Protein AF-A0A0A1I5H3-F1 (afdb_monomer)

Secondary structure (DSSP, 8-state):
----HHHHHHHHHHHHHHHHHHHHHHHHHHHHHHHHHHHTSPPTTHHHHHHHHHHHHHHGGG-GGGGGTTS---HHHHHHHHHHHHHTHHHHHHHHHHHHHHHTTS-----HHHHHHHHHHHHHHHHHHHHHHHHSHHHHHHHTTSHHHHHHHIIIIIHHHHHHHHHHHHHHHHHHHS-PPPHHHHHHHHHHHHHHHHHHHSGGGG-

Sequence (207 aa):
GGGDPILFQHLFWFFGHPEVYILILPAFGIISHVIAEYSKKPVFGYLGMVYAMISIGVLGFIVWAHHMYTVGLDVDTRAYFTAATMVIAVPTGIKIFSWLATMWGGTLKFETPLLFALGFLILFTIGGVTGVALSNSGINSALHDTYYVVGHFHYVLSMGVVFGIFAGFYFWFGKISGLQYPEVLGHIHFWVFFIGVNLTFFPMHFL

Organism: NCBI:txid1740115

Radius of gyration: 18.67 Å; Cα contacts (8 Å, |Δi|>4): 244; chains: 1; bounding box: 50×32×64 Å

InterPro domains:
  IPR000883 Cytochrome c oxidase subunit I [PF00115] (3-207)
  IPR000883 Cytochrome c oxidase subunit I [PR01165] (11-32)
  IPR000883 Cytochrome c oxidase subunit I [PR01165] (57-72)
  IPR000883 Cytochrome c oxidase subunit I [PR01165] (81-102)
  IPR000883 Cytochrome c oxidase subunit I [PR01165] (116-134)
  IPR000883 Cytochrome c oxidase subunit I [PR01165] (144-163)
  IPR000883 Cytochrome c oxidase subunit I [PR01165] (194-207)
  IPR000883 Cytochrome c oxidase subunit I [PTHR10422] (1-207)
  IPR023615 Cytochrome c oxidase, subunit I, copper-binding site [PS00077] (13-67)
  IPR023616 Cytochrome c oxidase-like, subunit I domain [PS50855] (1-207)
  IPR036927 Cytochrome c oxidase-like, subunit I superfamily [G3DSA:1.20.210.10] (1-207)
  IPR036927 Cytochrome c oxidase-like, subunit I superfamily [SSF81442] (1-207)

Solvent-accessible surface area (backbone atoms only — not comparable to full-atom values): 10666 Å² total; per-residue (Å²): 137,89,78,58,73,63,58,53,51,51,59,49,27,55,49,49,42,37,48,58,47,66,57,40,53,60,23,54,53,40,40,51,51,44,48,20,65,36,8,74,32,71,61,41,56,56,68,60,46,52,50,22,52,52,49,47,61,59,52,29,69,68,29,30,62,61,83,42,62,82,78,71,66,55,71,65,60,43,51,49,30,20,54,51,41,48,54,51,51,52,40,52,46,52,41,55,52,26,52,52,55,22,44,56,95,36,65,75,52,90,45,52,28,43,49,28,41,51,51,25,56,54,41,28,48,57,14,45,56,49,43,54,53,51,33,34,50,75,57,24,69,77,38,64,98,37,40,42,52,53,23,24,44,43,27,33,55,55,43,24,29,50,27,22,49,50,18,42,43,64,63,40,42,40,76,75,70,73,50,81,78,63,65,71,58,43,46,50,50,49,53,55,47,57,51,50,50,47,72,61,40,56,58,26,65,79,100

Mean predicted aligned error: 2.66 Å

Foldseek 3Di:
DPDDVVVVLCVVLLVVLLVLLVLQLVLLVLLQVLLLVQQVFHQAPVVLLVVLSVCLNVLSNVQSCLLVLPVDDDPVVLVRNLVSQLVNVVSVVSSLVSSVVSNVPGNGDPFLLVLLSVLLSVLQVVLSVLSNQSSRSVSVVVCRPALSVVLSCCSRRVSNSVSSVRSNCQVCVCVVPVDHDDRVVSVVVSVVVSVVSCVPRVCSNVD

pLDDT: mean 97.59, std 1.87, range [84.94, 98.88]

Structure (mmCIF, N/CA/C/O backbone):
data_AF-A0A0A1I5H3-F1
#
_entry.id   AF-A0A0A1I5H3-F1
#
loop_
_atom_site.group_PDB
_atom_site.id
_atom_site.type_symbol
_atom_site.label_atom_id
_atom_site.label_alt_id
_atom_site.label_comp_id
_atom_site.label_asym_id
_atom_site.label_entity_id
_atom_site.label_seq_id
_atom_site.pdbx_PDB_ins_code
_atom_site.Cartn_x
_atom_site.Cartn_y
_atom_site.Cartn_z
_atom_site.occupancy
_atom_site.B_iso_or_equiv
_atom_site.auth_seq_id
_atom_site.auth_comp_id
_atom_site.auth_asym_id
_atom_site.auth_atom_id
_atom_site.pdbx_PDB_model_num
ATOM 1 N N . GLY A 1 1 ? 6.036 8.118 -40.324 1.00 84.94 1 GLY A N 1
ATOM 2 C CA . GLY A 1 1 ? 5.662 8.990 -39.195 1.00 84.94 1 GLY A CA 1
ATOM 3 C C . GLY A 1 1 ? 6.817 9.275 -38.248 1.00 84.94 1 GLY A C 1
ATOM 4 O O . GLY A 1 1 ? 6.893 10.399 -37.789 1.00 84.94 1 GLY A O 1
ATOM 5 N N . GLY A 1 2 ? 7.703 8.308 -37.954 1.00 94.50 2 GLY A N 1
ATOM 6 C CA . GLY A 1 2 ? 8.888 8.537 -37.105 1.00 94.50 2 GLY A CA 1
ATOM 7 C C . GLY A 1 2 ? 8.619 8.618 -35.594 1.00 94.50 2 GLY A C 1
ATOM 8 O O . GLY A 1 2 ? 9.515 8.994 -34.854 1.00 94.50 2 GLY A O 1
ATOM 9 N N . GLY A 1 3 ? 7.401 8.300 -35.140 1.00 94.81 3 GLY A N 1
ATOM 10 C CA . GLY A 1 3 ? 7.061 8.285 -33.71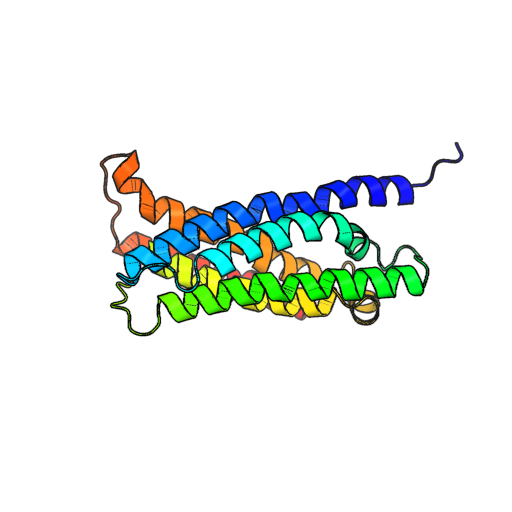5 1.00 94.81 3 GLY A CA 1
ATOM 11 C C . GLY A 1 3 ? 7.661 7.090 -32.974 1.00 94.81 3 GLY A C 1
ATOM 12 O O . GLY A 1 3 ? 7.919 6.051 -33.581 1.00 94.81 3 GLY A O 1
ATOM 13 N N . ASP A 1 4 ? 7.829 7.247 -31.662 1.00 96.19 4 ASP A N 1
ATOM 14 C CA . ASP A 1 4 ? 8.363 6.222 -30.767 1.00 96.19 4 ASP A CA 1
ATOM 15 C C . ASP A 1 4 ? 7.280 5.760 -29.770 1.00 96.19 4 ASP A C 1
ATOM 17 O O . ASP A 1 4 ? 6.833 6.559 -28.941 1.00 96.19 4 ASP A O 1
ATOM 21 N N . PRO A 1 5 ? 6.827 4.494 -29.815 1.00 95.62 5 PRO A N 1
ATOM 22 C CA . PRO A 1 5 ? 5.868 3.975 -28.842 1.00 95.62 5 PRO A CA 1
ATOM 23 C C . PRO A 1 5 ? 6.429 3.910 -27.409 1.00 95.62 5 PRO A C 1
ATOM 25 O O . PRO A 1 5 ? 5.649 3.925 -26.456 1.00 95.62 5 PRO A O 1
ATOM 28 N N . ILE A 1 6 ? 7.753 3.879 -27.222 1.00 97.50 6 ILE A N 1
ATOM 29 C CA . ILE A 1 6 ? 8.394 3.884 -25.896 1.00 97.50 6 ILE A CA 1
ATOM 30 C C . ILE A 1 6 ? 8.245 5.258 -25.229 1.00 97.50 6 I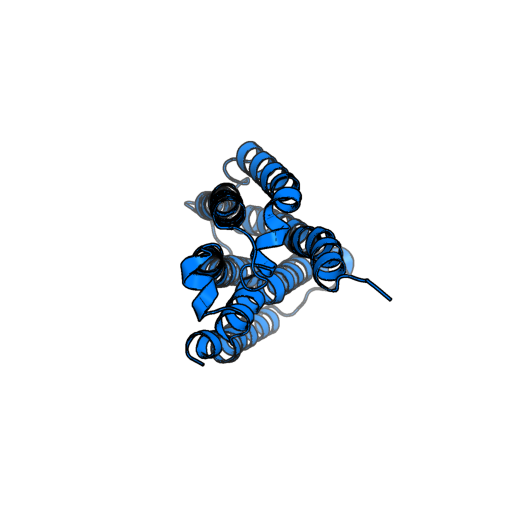LE A C 1
ATOM 32 O O . ILE A 1 6 ? 8.077 5.332 -24.010 1.00 97.50 6 ILE A O 1
ATOM 36 N N . LEU A 1 7 ? 8.180 6.345 -26.009 1.00 97.81 7 LEU A N 1
ATOM 37 C CA . LEU A 1 7 ? 7.870 7.674 -25.477 1.00 97.81 7 LEU A CA 1
ATOM 38 C C . LEU A 1 7 ? 6.509 7.688 -24.769 1.00 97.81 7 LEU A C 1
ATOM 40 O O . LEU A 1 7 ? 6.394 8.236 -23.672 1.00 97.81 7 LEU A O 1
ATOM 44 N N . PHE A 1 8 ? 5.488 7.054 -25.357 1.00 97.88 8 PHE A N 1
ATOM 45 C CA . PHE A 1 8 ? 4.184 6.934 -24.704 1.00 97.88 8 PHE A CA 1
ATOM 46 C C . PHE A 1 8 ? 4.289 6.156 -23.391 1.00 97.88 8 PHE A C 1
ATOM 48 O O . PHE A 1 8 ? 3.727 6.594 -22.393 1.00 97.88 8 PHE A O 1
ATOM 55 N N . GLN A 1 9 ? 5.040 5.051 -23.363 1.00 98.12 9 GLN A N 1
ATOM 56 C CA . GLN A 1 9 ? 5.228 4.279 -22.134 1.00 98.12 9 GLN A CA 1
ATOM 57 C C . GLN A 1 9 ? 5.886 5.106 -21.027 1.00 98.12 9 GLN A C 1
ATOM 59 O O . GLN A 1 9 ? 5.422 5.065 -19.891 1.00 98.12 9 GLN A O 1
ATOM 64 N N . HIS A 1 10 ? 6.910 5.904 -21.341 1.00 98.38 10 HIS A N 1
ATOM 65 C CA . HIS A 1 10 ? 7.509 6.798 -20.351 1.00 98.38 10 HIS A CA 1
ATOM 66 C C . HIS A 1 10 ? 6.500 7.812 -19.811 1.00 98.38 10 HIS A C 1
ATOM 68 O O . HIS A 1 10 ? 6.405 7.966 -18.598 1.00 98.38 10 HIS A O 1
ATOM 74 N N . LEU A 1 11 ? 5.735 8.477 -20.682 1.00 98.19 11 LEU A N 1
ATOM 75 C CA . LEU A 1 11 ? 4.730 9.460 -20.265 1.00 98.19 11 LEU A CA 1
ATOM 76 C C . LEU A 1 11 ? 3.620 8.820 -19.425 1.00 98.19 11 LEU A C 1
ATOM 78 O O . LEU A 1 11 ? 3.233 9.364 -18.392 1.00 98.19 11 LEU A O 1
ATOM 82 N N . PHE A 1 12 ? 3.139 7.654 -19.853 1.00 98.50 12 PHE A N 1
ATOM 83 C CA . PHE A 1 12 ? 2.104 6.910 -19.153 1.00 98.50 12 PHE A CA 1
ATOM 84 C C . PHE A 1 12 ? 2.588 6.468 -17.776 1.00 98.50 12 PHE A C 1
ATOM 86 O O . PHE A 1 12 ? 1.933 6.766 -16.784 1.00 98.50 12 PHE A O 1
ATOM 93 N N . TRP A 1 13 ? 3.752 5.822 -17.678 1.00 98.56 13 TRP A N 1
ATOM 94 C CA . TRP A 1 13 ? 4.249 5.312 -16.401 1.00 98.56 13 TRP A CA 1
ATOM 95 C C . TRP A 1 13 ? 4.752 6.405 -15.466 1.00 98.56 13 TRP A C 1
ATOM 97 O O . TRP A 1 13 ? 4.619 6.255 -14.250 1.00 98.56 13 TRP A O 1
ATOM 107 N N . PHE A 1 14 ? 5.257 7.521 -16.001 1.00 98.31 14 PHE A N 1
ATOM 108 C CA . PHE A 1 14 ? 5.596 8.696 -15.198 1.00 98.31 14 PHE A CA 1
ATOM 109 C C . PHE A 1 14 ? 4.381 9.232 -14.432 1.00 98.31 14 PHE A C 1
ATOM 111 O O . PHE A 1 14 ? 4.533 9.717 -13.316 1.00 98.31 14 PHE A O 1
ATOM 118 N N . PHE A 1 15 ? 3.176 9.098 -14.993 1.00 98.19 15 PHE A N 1
ATOM 119 C CA . PHE A 1 15 ? 1.923 9.327 -14.276 1.00 98.19 15 PHE A CA 1
ATOM 120 C C . PHE A 1 15 ? 1.482 8.103 -13.453 1.00 98.19 15 PHE A C 1
ATOM 122 O O . PHE A 1 15 ? 1.157 8.235 -12.273 1.00 98.19 15 PHE A O 1
ATOM 129 N N . GLY A 1 16 ? 1.486 6.917 -14.060 1.00 97.62 16 GLY A N 1
ATOM 130 C CA . GLY A 1 16 ? 0.874 5.713 -13.502 1.00 97.62 16 GLY A CA 1
ATOM 131 C C . GLY A 1 16 ? 1.530 5.240 -12.208 1.00 97.62 16 GLY A C 1
ATOM 132 O O . GLY A 1 16 ? 0.842 4.757 -11.313 1.00 97.62 16 GLY A O 1
ATOM 133 N N . HIS A 1 17 ? 2.847 5.410 -12.046 1.00 97.75 17 HIS A N 1
ATOM 134 C CA . HIS A 1 17 ? 3.493 5.021 -10.793 1.00 97.75 17 HIS A CA 1
ATOM 135 C C . HIS A 1 17 ? 3.168 5.975 -9.617 1.00 97.75 17 HIS A C 1
ATOM 137 O O . HIS A 1 17 ? 2.816 5.502 -8.537 1.00 97.75 17 HIS A O 1
ATOM 143 N N . PRO A 1 18 ? 3.187 7.309 -9.775 1.00 97.94 18 PRO A N 1
ATOM 144 C CA . PRO A 1 18 ? 2.596 8.205 -8.780 1.00 97.94 18 PRO A CA 1
ATOM 145 C C . PRO A 1 18 ? 1.106 7.952 -8.502 1.00 97.94 18 PRO A C 1
ATOM 147 O O . PRO A 1 18 ? 0.691 8.028 -7.344 1.00 97.94 18 PRO A O 1
ATOM 150 N N . GLU A 1 19 ? 0.301 7.622 -9.519 1.00 97.62 19 GLU A N 1
ATOM 151 C CA . GLU A 1 19 ? -1.133 7.335 -9.359 1.00 97.62 19 GLU A CA 1
ATOM 152 C C . GLU A 1 19 ? -1.382 6.205 -8.353 1.00 97.62 19 GLU A C 1
ATOM 154 O O . GLU A 1 19 ? -2.210 6.350 -7.450 1.00 97.62 19 GLU A O 1
ATOM 159 N N . VAL A 1 20 ? -0.613 5.113 -8.425 1.00 96.00 20 VAL A N 1
ATOM 160 C CA . VAL A 1 20 ? -0.774 4.012 -7.467 1.00 96.00 20 VAL A CA 1
ATOM 161 C C . VAL A 1 20 ? -0.475 4.443 -6.022 1.00 96.00 20 VAL A C 1
ATOM 163 O O . VAL A 1 20 ? -1.118 3.960 -5.087 1.00 96.00 20 VAL A O 1
ATOM 166 N N . TYR A 1 21 ? 0.413 5.421 -5.803 1.00 96.00 21 TYR A N 1
ATOM 167 C CA . TYR A 1 21 ? 0.614 5.983 -4.463 1.00 96.00 21 TYR A CA 1
ATOM 168 C C . TYR A 1 21 ? -0.508 6.919 -4.027 1.00 96.00 21 TYR A C 1
ATOM 170 O O . TYR A 1 21 ? -0.890 6.898 -2.856 1.00 96.00 21 TYR A O 1
ATOM 178 N N . ILE A 1 22 ? -1.073 7.708 -4.942 1.00 95.69 22 ILE A N 1
ATOM 179 C CA . ILE A 1 22 ? -2.241 8.553 -4.648 1.00 95.69 22 ILE A CA 1
ATOM 180 C C . ILE A 1 22 ? -3.398 7.695 -4.126 1.00 95.69 22 ILE A C 1
ATOM 182 O O . ILE A 1 22 ? -4.090 8.102 -3.194 1.00 95.69 22 ILE A O 1
ATOM 186 N N . LEU A 1 23 ? -3.570 6.488 -4.666 1.00 94.81 23 LEU A N 1
ATOM 187 C CA . LEU A 1 23 ? -4.611 5.559 -4.234 1.00 94.81 23 LEU A CA 1
ATOM 188 C C . LEU A 1 23 ? -4.342 4.963 -2.840 1.00 94.81 23 LEU A C 1
ATOM 190 O O . LEU A 1 23 ? -5.264 4.862 -2.030 1.00 94.81 23 LEU A O 1
ATOM 194 N N . ILE A 1 24 ? -3.096 4.590 -2.522 1.00 97.06 24 ILE A N 1
ATOM 195 C CA . ILE A 1 24 ? -2.778 3.887 -1.263 1.00 97.06 24 ILE A CA 1
ATOM 196 C C . ILE A 1 24 ? -2.518 4.815 -0.064 1.00 97.06 24 ILE A C 1
ATOM 198 O O . ILE A 1 24 ? -2.788 4.440 1.080 1.00 97.06 24 ILE A O 1
ATOM 202 N N . LEU A 1 25 ? -2.010 6.033 -0.279 1.00 97.12 25 LEU A N 1
ATOM 203 C CA . LEU A 1 25 ? -1.657 6.951 0.813 1.00 97.12 25 LEU A CA 1
ATOM 204 C C . LEU A 1 25 ? -2.859 7.324 1.712 1.00 97.12 25 LEU A C 1
ATOM 206 O O . LEU A 1 25 ? -2.692 7.319 2.937 1.00 97.12 25 LEU A O 1
ATOM 210 N N . PRO A 1 26 ? -4.076 7.575 1.187 1.00 97.94 26 PRO A N 1
ATOM 211 C CA . PRO A 1 26 ? -5.263 7.759 2.020 1.00 97.94 26 PRO A CA 1
ATOM 212 C C . PRO A 1 26 ? -5.586 6.525 2.866 1.00 97.94 26 PRO A C 1
ATOM 214 O O . PRO A 1 26 ? -5.869 6.664 4.058 1.00 97.94 26 PRO A O 1
ATOM 217 N N . ALA A 1 27 ? -5.472 5.318 2.296 1.00 98.00 27 ALA A N 1
ATOM 218 C CA . ALA A 1 27 ? -5.681 4.073 3.033 1.00 98.00 27 ALA A CA 1
ATOM 219 C C . ALA A 1 27 ? -4.712 3.969 4.220 1.00 98.00 27 ALA A C 1
ATOM 221 O O . ALA A 1 27 ? -5.143 3.678 5.333 1.00 98.00 27 ALA A O 1
ATOM 222 N N . PHE A 1 28 ? -3.433 4.324 4.051 1.00 98.38 28 PHE A N 1
ATOM 223 C CA . PHE A 1 28 ? -2.486 4.375 5.172 1.00 98.38 28 PHE A CA 1
ATOM 224 C C . PHE A 1 28 ? -2.934 5.313 6.301 1.00 98.38 28 PHE A C 1
ATOM 226 O O . PHE A 1 28 ? -2.728 5.003 7.478 1.00 98.38 28 PHE A O 1
ATOM 233 N N . GLY A 1 29 ? -3.527 6.461 5.969 1.00 98.25 29 GLY A N 1
ATOM 234 C CA . GLY A 1 29 ? -4.111 7.368 6.955 1.00 98.25 29 GLY A CA 1
ATOM 235 C C . GLY A 1 29 ? -5.239 6.694 7.735 1.00 98.25 29 GLY A C 1
ATOM 236 O O . GLY A 1 29 ? -5.188 6.633 8.964 1.00 98.25 29 GLY A O 1
ATOM 237 N N . ILE A 1 30 ? -6.202 6.108 7.020 1.00 98.75 30 ILE A N 1
ATOM 238 C CA . ILE A 1 30 ? -7.348 5.392 7.599 1.00 98.75 30 ILE A CA 1
ATOM 239 C C . ILE A 1 30 ? -6.879 4.285 8.547 1.00 98.75 30 ILE A C 1
ATOM 241 O O . ILE A 1 30 ? -7.284 4.258 9.709 1.00 98.75 30 ILE A O 1
ATOM 245 N N . ILE A 1 31 ? -5.967 3.425 8.088 1.00 98.75 31 ILE A N 1
ATOM 246 C CA . ILE A 1 31 ? -5.408 2.328 8.887 1.00 98.75 31 ILE A CA 1
ATOM 247 C C . ILE A 1 31 ? -4.727 2.849 10.156 1.00 98.75 31 ILE A C 1
ATOM 249 O O . ILE A 1 31 ? -4.896 2.267 11.225 1.00 98.75 31 ILE A O 1
ATOM 253 N N . SER A 1 32 ? -4.022 3.982 10.081 1.00 98.62 32 SER A N 1
ATOM 254 C CA . SER A 1 32 ? -3.382 4.590 11.256 1.00 98.62 32 SER A CA 1
ATOM 255 C C . SER A 1 32 ? -4.398 5.023 12.315 1.00 98.62 32 SER A C 1
ATOM 257 O O . SER A 1 32 ? -4.180 4.778 13.501 1.00 98.62 32 SER A O 1
ATOM 259 N N . HIS A 1 33 ? -5.517 5.624 11.900 1.00 98.56 33 HIS A N 1
ATOM 260 C CA . HIS A 1 33 ? -6.589 6.029 12.811 1.00 98.56 33 HIS A CA 1
ATOM 261 C C . HIS A 1 33 ? -7.313 4.829 13.424 1.00 98.56 33 HIS A C 1
ATOM 263 O O . HIS A 1 33 ? -7.496 4.792 14.641 1.00 98.56 33 HIS A O 1
ATOM 269 N N . VAL A 1 34 ? -7.680 3.844 12.600 1.00 98.75 34 VAL A N 1
ATOM 270 C CA . VAL A 1 34 ? -8.351 2.620 13.058 1.00 98.75 34 VAL A CA 1
ATOM 271 C C . VAL A 1 34 ? -7.475 1.890 14.072 1.00 98.75 34 VAL A C 1
ATOM 273 O O . VAL A 1 34 ? -7.926 1.610 15.178 1.00 98.75 34 VAL A O 1
ATOM 276 N N . ILE A 1 35 ? -6.203 1.645 13.750 1.00 98.69 35 ILE A N 1
ATOM 277 C CA . ILE A 1 35 ? -5.291 0.930 14.650 1.00 98.69 35 ILE A CA 1
ATOM 278 C C . ILE A 1 35 ? -5.109 1.676 15.972 1.00 98.69 35 ILE A C 1
ATOM 280 O O . ILE A 1 35 ? -5.153 1.041 17.024 1.00 98.69 35 ILE A O 1
ATOM 284 N N . ALA A 1 36 ? -4.937 2.998 15.951 1.00 98.38 36 ALA A N 1
ATOM 285 C CA . ALA A 1 36 ? -4.776 3.777 17.177 1.00 98.38 36 ALA A CA 1
ATOM 286 C C . ALA A 1 36 ? -6.018 3.695 18.083 1.00 98.38 36 ALA A C 1
ATOM 288 O O . ALA A 1 36 ? -5.910 3.385 19.274 1.00 98.38 36 ALA A O 1
ATOM 289 N N . GLU A 1 37 ? -7.205 3.903 17.506 1.00 98.12 37 GLU A N 1
ATOM 290 C CA . GLU A 1 37 ? -8.478 3.879 18.233 1.00 98.12 37 GLU A CA 1
ATOM 291 C C . GLU A 1 37 ? -8.764 2.499 18.837 1.00 98.12 37 GLU A C 1
ATOM 293 O O . GLU A 1 37 ? -9.103 2.379 20.019 1.00 98.12 37 GLU A O 1
ATOM 298 N N . TYR A 1 38 ? -8.557 1.446 18.047 1.00 98.25 38 TYR A N 1
ATOM 299 C CA . TYR A 1 38 ? -8.832 0.067 18.440 1.00 98.25 38 TYR A CA 1
ATOM 300 C C . TYR A 1 38 ? -7.734 -0.581 19.288 1.00 98.25 38 TYR A C 1
ATOM 302 O O . TYR A 1 38 ? -7.980 -1.624 19.890 1.00 98.25 38 TYR A O 1
ATOM 310 N N . SER A 1 39 ? -6.561 0.052 19.393 1.00 97.75 39 SER A N 1
ATOM 311 C CA . SER A 1 39 ? -5.501 -0.320 20.345 1.00 97.75 39 SER A CA 1
ATOM 312 C C . SER A 1 39 ? -5.549 0.486 21.642 1.00 97.75 39 SER A C 1
ATOM 314 O O . SER A 1 39 ? -4.829 0.155 22.587 1.00 97.75 39 SER A O 1
ATOM 316 N N . LYS A 1 40 ? -6.359 1.558 21.684 1.00 97.75 40 LYS A N 1
ATOM 317 C CA . LYS A 1 40 ? -6.403 2.556 22.768 1.00 97.75 40 LYS A CA 1
ATOM 318 C C . LYS A 1 40 ? -5.030 3.155 23.075 1.00 97.75 40 LYS A C 1
ATOM 320 O O . LYS A 1 40 ? -4.685 3.406 24.228 1.00 97.75 40 LYS A O 1
ATOM 325 N N . LYS A 1 41 ? -4.246 3.383 22.020 1.00 97.38 41 LYS A N 1
ATOM 326 C CA . LYS A 1 41 ? -2.887 3.925 22.083 1.00 97.38 41 LYS A CA 1
ATOM 327 C C . LYS A 1 41 ? -2.652 4.902 20.931 1.00 97.38 41 LYS A C 1
ATOM 329 O O . LYS A 1 41 ? -3.147 4.663 19.831 1.00 97.38 41 LYS A O 1
ATOM 334 N N . PRO A 1 42 ? -1.875 5.977 21.142 1.00 97.31 42 PRO A N 1
ATOM 335 C CA . PRO A 1 42 ? -1.459 6.831 20.041 1.00 97.31 42 PRO A CA 1
ATOM 336 C C . PRO A 1 42 ? -0.566 6.056 19.068 1.00 97.31 42 PRO A C 1
ATOM 338 O O . PRO A 1 42 ? 0.119 5.104 19.452 1.00 97.31 42 PRO A O 1
ATOM 341 N N . VAL A 1 43 ? -0.543 6.509 17.815 1.00 97.94 43 VAL A N 1
ATOM 342 C CA . VAL A 1 43 ? 0.326 5.957 16.773 1.00 97.94 43 VAL A CA 1
ATOM 343 C C . VAL A 1 43 ? 1.794 6.045 17.200 1.00 97.94 43 VAL A C 1
ATOM 345 O O . VAL A 1 43 ? 2.307 7.125 17.507 1.00 97.94 43 VAL A O 1
ATOM 348 N N . PHE A 1 44 ? 2.486 4.907 17.188 1.00 98.31 44 PHE A N 1
ATOM 349 C CA . PHE A 1 44 ? 3.906 4.830 17.504 1.00 98.31 44 PHE A CA 1
ATOM 350 C C . PHE A 1 44 ? 4.751 5.497 16.412 1.00 98.31 44 PHE A C 1
ATOM 352 O O . PHE A 1 44 ? 4.678 5.140 15.234 1.00 98.31 44 PHE A O 1
ATOM 359 N N . GLY A 1 45 ? 5.597 6.449 16.813 1.00 97.12 45 GLY A N 1
ATOM 360 C CA . GLY A 1 45 ? 6.513 7.123 15.894 1.00 97.12 45 GLY A CA 1
ATOM 361 C C . GLY A 1 45 ? 5.807 8.034 14.887 1.00 97.12 45 GLY A C 1
ATOM 362 O O . GLY A 1 45 ? 6.147 8.004 13.709 1.00 97.12 45 GLY A O 1
ATOM 363 N N . TYR A 1 46 ? 4.844 8.850 15.334 1.00 96.69 46 TYR A N 1
ATOM 364 C CA . TYR A 1 46 ? 4.062 9.759 14.479 1.00 96.69 46 TYR A CA 1
ATOM 365 C C . TYR A 1 46 ? 4.908 10.532 13.448 1.00 96.69 46 TYR A C 1
ATOM 367 O O . TYR A 1 46 ? 4.621 10.463 12.255 1.00 96.69 46 TYR A O 1
ATOM 375 N N . LEU A 1 47 ? 5.988 11.207 13.874 1.00 97.56 47 LEU A N 1
ATOM 376 C CA . LEU A 1 47 ? 6.873 11.929 12.945 1.00 97.56 47 LEU A CA 1
ATOM 377 C C . LEU A 1 47 ? 7.540 10.994 11.928 1.00 97.56 47 LEU A C 1
ATOM 379 O O . LEU A 1 47 ? 7.598 11.323 10.748 1.00 97.56 47 LEU A O 1
ATOM 383 N N . GLY A 1 48 ? 7.974 9.805 12.358 1.00 97.38 48 GLY A N 1
ATOM 384 C CA . GLY A 1 48 ? 8.517 8.782 11.461 1.00 97.38 48 GLY A CA 1
ATOM 385 C C . GLY A 1 48 ? 7.497 8.328 10.416 1.00 97.38 48 GLY A C 1
ATOM 386 O O . GLY A 1 48 ? 7.839 8.171 9.248 1.00 97.38 48 GLY A O 1
ATOM 387 N N . MET A 1 49 ? 6.223 8.206 10.795 1.00 97.88 49 MET A N 1
ATOM 388 C CA . MET A 1 49 ? 5.145 7.880 9.862 1.00 97.88 49 MET A CA 1
ATOM 389 C C . MET A 1 49 ? 4.816 9.008 8.882 1.00 97.88 49 MET A C 1
ATOM 391 O O . MET A 1 49 ? 4.494 8.716 7.729 1.00 97.88 49 MET A O 1
ATOM 395 N N . VAL A 1 50 ? 4.885 10.270 9.315 1.00 97.81 50 VAL A N 1
ATOM 396 C CA . VAL A 1 50 ? 4.715 11.441 8.438 1.00 97.81 50 VAL A CA 1
ATOM 397 C C . VAL A 1 50 ? 5.861 11.516 7.434 1.00 97.81 50 VAL A C 1
ATOM 399 O O . VAL A 1 50 ? 5.607 11.587 6.232 1.00 97.81 50 VAL A O 1
ATOM 402 N N . TYR A 1 51 ? 7.109 11.412 7.897 1.00 98.00 51 TYR A N 1
ATOM 403 C CA . TYR A 1 51 ? 8.275 11.404 7.015 1.00 98.00 51 TYR A CA 1
ATOM 404 C C . TYR A 1 51 ? 8.253 10.224 6.052 1.00 98.00 51 TYR A C 1
ATOM 406 O O . TYR A 1 51 ? 8.504 10.424 4.871 1.00 98.00 51 TYR A O 1
ATOM 414 N N . ALA A 1 52 ? 7.840 9.036 6.496 1.00 97.81 52 ALA A N 1
ATOM 415 C CA . ALA A 1 52 ? 7.660 7.899 5.603 1.00 97.81 52 ALA A CA 1
ATOM 416 C C . ALA A 1 52 ? 6.644 8.183 4.480 1.00 97.81 52 ALA A C 1
ATOM 418 O O . ALA A 1 52 ? 6.905 7.838 3.333 1.00 97.81 52 ALA A O 1
ATOM 419 N N . MET A 1 53 ? 5.511 8.839 4.768 1.00 96.81 53 MET A N 1
ATOM 420 C CA . MET A 1 53 ? 4.532 9.197 3.726 1.00 96.81 53 MET A CA 1
ATOM 421 C C . MET A 1 53 ? 5.081 10.226 2.739 1.00 96.81 53 MET A C 1
ATOM 423 O O . MET A 1 53 ? 4.883 10.070 1.537 1.00 96.81 53 MET A O 1
ATOM 427 N N . ILE A 1 54 ? 5.801 11.240 3.228 1.00 97.38 54 ILE A N 1
ATOM 428 C CA . ILE A 1 54 ? 6.462 12.231 2.368 1.00 97.38 54 ILE A CA 1
ATOM 429 C C . ILE A 1 54 ? 7.511 11.543 1.487 1.00 97.38 54 ILE A C 1
ATOM 431 O O . ILE A 1 54 ? 7.530 11.764 0.279 1.00 97.38 54 ILE A O 1
ATOM 435 N N . SER A 1 55 ? 8.341 10.669 2.063 1.00 97.62 55 SER A N 1
ATOM 436 C CA . SER A 1 55 ? 9.346 9.905 1.323 1.00 97.62 55 SER A CA 1
ATOM 437 C C . SER A 1 55 ? 8.718 9.031 0.243 1.00 97.62 55 SER A C 1
ATOM 439 O O . SER A 1 55 ? 9.198 9.060 -0.881 1.00 97.62 55 SER A O 1
ATOM 441 N N . ILE A 1 56 ? 7.634 8.304 0.537 1.00 97.62 56 ILE A N 1
ATOM 442 C CA . ILE A 1 56 ? 6.910 7.503 -0.467 1.00 97.62 56 ILE A CA 1
ATOM 443 C C . ILE A 1 56 ? 6.390 8.400 -1.597 1.00 97.62 56 ILE A C 1
ATOM 445 O O . ILE A 1 56 ? 6.599 8.088 -2.765 1.00 97.62 56 ILE A O 1
ATOM 449 N N . GLY A 1 57 ? 5.777 9.539 -1.258 1.00 96.00 57 GLY A N 1
ATOM 450 C CA . GLY A 1 57 ? 5.256 10.484 -2.245 1.00 96.00 57 GLY A CA 1
ATOM 451 C C . GLY A 1 57 ? 6.337 11.052 -3.168 1.00 96.00 57 GLY A C 1
ATOM 452 O O . GLY A 1 57 ? 6.141 11.088 -4.376 1.00 96.00 57 GLY A O 1
ATOM 453 N N . VAL A 1 58 ? 7.491 11.452 -2.625 1.00 97.06 58 VAL A N 1
ATOM 454 C CA . VAL A 1 58 ? 8.612 11.988 -3.419 1.00 97.06 58 VAL A CA 1
ATOM 455 C C . VAL A 1 58 ? 9.283 10.892 -4.246 1.00 97.06 58 VAL A C 1
ATOM 457 O O . VAL A 1 58 ? 9.494 11.071 -5.445 1.00 97.06 58 VAL A O 1
ATOM 460 N N . LEU A 1 59 ? 9.598 9.748 -3.630 1.00 96.25 59 LEU A N 1
ATOM 461 C CA . LEU A 1 59 ? 10.259 8.637 -4.318 1.00 96.25 59 LEU A CA 1
ATOM 462 C C . LEU A 1 59 ? 9.388 8.059 -5.441 1.00 96.25 59 LEU A C 1
ATOM 464 O O . LEU A 1 59 ? 9.922 7.589 -6.442 1.00 96.25 59 LEU A O 1
ATOM 468 N N . GLY A 1 60 ? 8.060 8.148 -5.329 1.00 95.75 60 GLY A N 1
ATOM 469 C CA . GLY A 1 60 ? 7.146 7.672 -6.364 1.00 95.75 60 GLY A CA 1
ATOM 470 C C . GLY A 1 60 ? 7.316 8.339 -7.731 1.00 95.75 60 GLY A C 1
ATOM 471 O O . GLY A 1 60 ? 7.007 7.720 -8.746 1.00 95.75 60 GLY A O 1
ATOM 472 N N . PHE A 1 61 ? 7.884 9.545 -7.795 1.00 97.31 61 PHE A N 1
ATOM 473 C CA . PHE A 1 61 ? 8.161 10.227 -9.065 1.00 97.31 61 PHE A CA 1
ATOM 474 C C . PHE A 1 61 ? 9.482 9.818 -9.726 1.00 97.31 61 PHE A C 1
ATOM 476 O O . PHE A 1 61 ? 9.719 10.196 -10.869 1.00 97.31 61 PHE A O 1
ATOM 483 N N . ILE A 1 62 ? 10.345 9.053 -9.048 1.00 97.06 62 ILE A N 1
ATOM 484 C CA . ILE A 1 62 ? 11.684 8.702 -9.560 1.00 97.06 62 ILE A CA 1
ATOM 485 C C . ILE A 1 62 ? 11.865 7.208 -9.846 1.00 97.06 62 ILE A C 1
ATOM 487 O O . ILE A 1 62 ? 12.988 6.749 -10.029 1.00 97.06 62 ILE A O 1
ATOM 491 N N . VAL A 1 63 ? 10.775 6.436 -9.881 1.00 98.38 63 VAL A N 1
ATOM 492 C CA . VAL A 1 63 ? 10.841 4.969 -10.024 1.00 98.38 63 VAL A CA 1
ATOM 493 C C . VAL A 1 63 ? 10.012 4.403 -11.182 1.00 98.38 63 VAL A C 1
ATOM 495 O O . VAL A 1 63 ? 9.995 3.195 -11.384 1.00 98.38 63 VAL A O 1
ATOM 498 N N . TRP A 1 64 ? 9.348 5.250 -11.973 1.00 98.56 64 TRP A N 1
ATOM 499 C CA . TRP A 1 64 ? 8.351 4.820 -12.963 1.00 98.56 64 TRP A CA 1
ATOM 500 C C . TRP A 1 64 ? 8.842 3.777 -13.976 1.00 98.56 64 TRP A C 1
ATOM 502 O O . TRP A 1 64 ? 8.068 2.923 -14.406 1.00 98.56 64 TRP A O 1
ATOM 512 N N . ALA A 1 65 ? 10.121 3.827 -14.362 1.00 98.06 65 ALA A N 1
ATOM 513 C CA . ALA A 1 65 ? 10.647 2.983 -15.426 1.00 98.06 65 ALA A CA 1
ATOM 514 C C . ALA A 1 65 ? 10.808 1.505 -15.026 1.00 98.06 65 ALA A C 1
ATOM 516 O O . ALA A 1 65 ? 11.125 0.688 -15.890 1.00 98.06 65 ALA A O 1
ATOM 517 N N . HIS A 1 66 ? 10.537 1.112 -13.771 1.00 98.50 66 HIS A N 1
ATOM 518 C CA . HIS A 1 66 ? 10.475 -0.317 -13.435 1.00 98.50 66 HIS A CA 1
ATOM 519 C C . HIS A 1 66 ? 9.353 -1.067 -14.158 1.00 98.50 66 HIS A C 1
ATOM 521 O O . HIS A 1 66 ? 9.440 -2.278 -14.335 1.00 98.50 66 HIS A O 1
ATOM 527 N N . HIS A 1 67 ? 8.338 -0.355 -14.654 1.00 98.44 67 HIS A N 1
ATOM 528 C CA . HIS A 1 67 ? 7.299 -0.931 -15.512 1.00 98.44 67 HIS A CA 1
ATOM 529 C C . HIS A 1 67 ? 7.786 -1.205 -16.939 1.00 98.44 67 HIS A C 1
ATOM 531 O O . HIS A 1 67 ? 7.052 -1.753 -17.748 1.00 98.44 67 HIS A O 1
ATOM 537 N N . MET A 1 68 ? 9.018 -0.810 -17.260 1.00 98.25 68 MET A N 1
ATOM 538 C CA . MET A 1 68 ? 9.566 -0.796 -18.615 1.00 98.25 68 MET A CA 1
ATOM 539 C C . MET A 1 68 ? 10.869 -1.600 -18.723 1.00 98.25 68 MET A C 1
ATOM 541 O O . MET A 1 68 ? 11.600 -1.466 -19.699 1.00 98.25 68 MET A O 1
ATOM 545 N N . TYR A 1 69 ? 11.219 -2.441 -17.745 1.00 98.19 69 TYR A N 1
ATOM 546 C CA . TYR A 1 69 ? 12.520 -3.133 -17.744 1.00 98.19 69 TYR A CA 1
ATOM 547 C C . TYR A 1 69 ? 12.784 -4.027 -18.967 1.00 98.19 69 TYR A C 1
ATOM 549 O O . TYR A 1 69 ? 13.943 -4.324 -19.260 1.00 98.19 69 TYR A O 1
ATOM 557 N N . THR A 1 70 ? 11.738 -4.442 -19.677 1.00 97.31 70 THR A N 1
ATOM 558 C CA . THR A 1 70 ? 11.785 -5.325 -20.851 1.00 97.31 70 THR A CA 1
ATOM 559 C C . THR A 1 70 ? 11.813 -4.576 -22.186 1.00 97.31 70 THR A C 1
ATOM 561 O O . THR A 1 70 ? 11.995 -5.213 -23.220 1.00 97.31 70 THR A O 1
ATOM 564 N N . VAL A 1 71 ? 11.708 -3.238 -22.199 1.00 97.31 71 VAL A N 1
ATOM 565 C CA . VAL A 1 71 ? 11.655 -2.449 -23.453 1.00 97.31 71 VAL A CA 1
ATOM 566 C C . VAL A 1 71 ? 13.030 -2.157 -24.065 1.00 97.31 71 VAL A C 1
ATOM 568 O O . VAL A 1 71 ? 13.120 -1.454 -25.067 1.00 97.31 71 VAL A O 1
ATOM 571 N N . GLY A 1 72 ? 14.106 -2.686 -23.474 1.00 96.25 72 GLY A N 1
ATOM 572 C CA . GLY A 1 72 ? 15.475 -2.504 -23.970 1.00 96.25 72 GLY A CA 1
ATOM 573 C C . GLY A 1 72 ? 16.231 -1.311 -23.375 1.00 96.25 72 GLY A C 1
ATOM 574 O O . G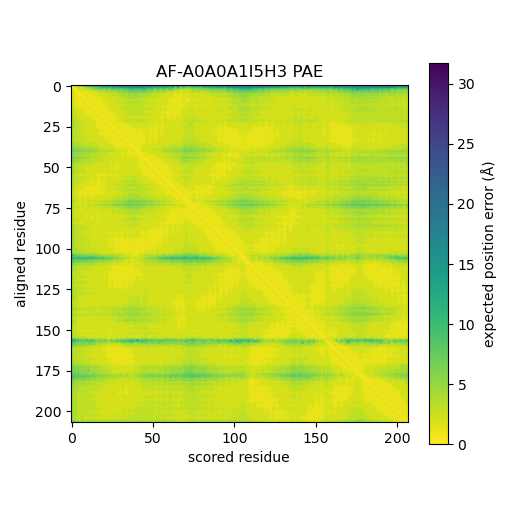LY A 1 72 ? 17.141 -0.796 -24.018 1.00 96.25 72 GLY A O 1
ATOM 575 N N . LEU A 1 73 ? 15.884 -0.879 -22.155 1.00 97.12 73 LEU A N 1
ATOM 576 C CA . LEU A 1 73 ? 16.669 0.112 -21.404 1.00 97.12 73 LEU A CA 1
ATOM 577 C C . LEU A 1 73 ? 18.111 -0.379 -21.174 1.00 97.12 73 LEU A C 1
ATOM 579 O O . LEU A 1 73 ? 18.350 -1.576 -20.965 1.00 97.12 73 LEU A O 1
ATOM 583 N N . ASP A 1 74 ? 19.072 0.547 -21.156 1.00 97.25 74 ASP A N 1
ATOM 584 C CA . ASP A 1 74 ? 20.470 0.227 -20.871 1.00 97.25 74 ASP A CA 1
ATOM 585 C C . ASP A 1 74 ? 20.653 -0.345 -19.449 1.00 97.25 74 ASP A C 1
ATOM 587 O O . ASP A 1 74 ? 19.766 -0.290 -18.587 1.00 97.25 74 ASP A O 1
ATOM 591 N N . VAL A 1 75 ? 21.799 -0.985 -19.214 1.00 96.81 75 VAL A N 1
ATOM 592 C CA . VAL A 1 75 ? 22.068 -1.688 -17.951 1.00 96.81 75 VAL A CA 1
ATOM 593 C C . VAL A 1 75 ? 22.135 -0.739 -16.752 1.00 96.81 75 VAL A C 1
ATOM 595 O O . VAL A 1 75 ? 21.632 -1.095 -15.685 1.00 96.81 75 VAL A O 1
ATOM 598 N N . ASP A 1 76 ? 22.667 0.469 -16.934 1.00 98.00 76 ASP A N 1
ATOM 599 C CA . ASP A 1 76 ? 22.854 1.435 -15.853 1.00 98.00 76 ASP A CA 1
ATOM 600 C C . ASP A 1 76 ? 21.512 2.052 -15.447 1.00 98.00 76 ASP A C 1
ATOM 602 O O . ASP A 1 76 ? 21.201 2.136 -14.256 1.00 98.00 76 ASP A O 1
ATOM 606 N N . THR A 1 77 ? 20.652 2.368 -16.420 1.00 97.81 77 THR A N 1
ATOM 607 C CA . THR A 1 77 ? 19.272 2.802 -16.172 1.00 97.81 77 THR A CA 1
ATOM 608 C C . THR A 1 77 ? 18.495 1.736 -15.402 1.00 97.81 77 THR A C 1
ATOM 610 O O . THR A 1 77 ? 17.859 2.036 -14.389 1.00 97.81 77 THR A O 1
ATOM 613 N N . ARG A 1 78 ? 18.569 0.463 -15.811 1.00 98.12 78 ARG A N 1
ATOM 614 C CA . ARG A 1 78 ? 17.888 -0.628 -15.090 1.00 98.12 78 ARG A CA 1
ATOM 615 C C . ARG A 1 78 ? 18.428 -0.817 -13.673 1.00 98.12 78 ARG A C 1
ATOM 617 O O . ARG A 1 78 ? 17.634 -1.046 -12.757 1.00 98.12 78 ARG A O 1
ATOM 624 N N . ALA A 1 79 ? 19.740 -0.694 -13.473 1.00 98.06 79 ALA A N 1
ATOM 625 C CA . ALA A 1 79 ? 20.361 -0.768 -12.152 1.00 98.06 79 ALA A CA 1
ATOM 626 C C . ALA A 1 79 ? 19.909 0.387 -11.242 1.00 98.06 79 ALA A C 1
ATOM 628 O O . ALA A 1 79 ? 19.522 0.143 -10.096 1.00 98.06 79 ALA A O 1
ATOM 629 N N . TYR A 1 80 ? 19.871 1.618 -11.765 1.00 98.38 80 TYR A N 1
ATOM 630 C CA . TYR A 1 80 ? 19.359 2.787 -11.049 1.00 98.38 80 TYR A CA 1
ATOM 631 C C . TYR A 1 80 ? 17.911 2.580 -10.600 1.00 98.38 80 TYR A C 1
ATOM 633 O O . TYR A 1 80 ? 17.618 2.669 -9.407 1.00 98.38 80 TYR A O 1
ATOM 641 N N . PHE A 1 81 ? 17.011 2.248 -11.531 1.00 98.44 81 PHE A N 1
ATOM 642 C CA . PHE A 1 81 ? 15.591 2.075 -11.218 1.00 98.44 81 PHE A CA 1
ATOM 643 C C . PHE A 1 81 ? 15.342 0.881 -10.291 1.00 98.44 81 PHE A C 1
ATOM 645 O O . PHE A 1 81 ? 14.437 0.947 -9.456 1.00 98.44 81 PHE A O 1
ATOM 652 N N . THR A 1 82 ? 16.181 -0.160 -10.352 1.00 98.44 82 THR A N 1
ATOM 653 C CA . THR A 1 82 ? 16.134 -1.281 -9.401 1.00 98.44 82 THR A CA 1
ATOM 654 C C . THR A 1 82 ? 16.417 -0.784 -7.987 1.00 98.44 82 THR A C 1
ATOM 656 O O . THR A 1 82 ? 15.599 -0.974 -7.086 1.00 98.44 82 THR A O 1
ATOM 659 N N . ALA A 1 83 ? 17.541 -0.089 -7.793 1.00 98.06 83 ALA A N 1
ATOM 660 C CA . ALA A 1 83 ? 17.924 0.436 -6.488 1.00 98.06 83 ALA A CA 1
ATOM 661 C C . ALA A 1 83 ? 16.900 1.455 -5.961 1.00 98.06 83 ALA A C 1
ATOM 663 O O . ALA A 1 83 ? 16.445 1.339 -4.824 1.00 98.06 83 ALA A O 1
ATOM 664 N N . ALA A 1 84 ? 16.487 2.413 -6.795 1.00 97.88 84 ALA A N 1
ATOM 665 C CA . ALA A 1 84 ? 15.523 3.444 -6.420 1.00 97.88 84 ALA A CA 1
ATOM 666 C C . ALA A 1 84 ? 14.166 2.845 -6.009 1.00 97.88 84 ALA A C 1
ATOM 668 O O . ALA A 1 84 ? 13.600 3.246 -4.993 1.00 97.88 84 ALA A O 1
ATOM 669 N N . THR A 1 85 ? 13.675 1.837 -6.739 1.00 98.19 85 THR A N 1
ATOM 670 C CA . THR A 1 85 ? 12.413 1.154 -6.406 1.00 98.19 85 THR A CA 1
ATOM 671 C C . THR A 1 85 ? 12.525 0.374 -5.097 1.00 98.19 85 THR A C 1
ATOM 673 O O . THR A 1 85 ? 11.634 0.467 -4.253 1.00 98.19 85 THR A O 1
ATOM 676 N N . MET A 1 86 ? 13.631 -0.344 -4.872 1.00 97.94 86 MET A N 1
ATOM 677 C CA . MET A 1 86 ? 13.859 -1.077 -3.618 1.00 97.94 86 MET A CA 1
ATOM 678 C C . MET A 1 86 ? 13.881 -0.157 -2.393 1.00 97.94 86 MET A C 1
ATOM 680 O O . MET A 1 86 ? 13.385 -0.537 -1.332 1.00 97.94 86 MET A O 1
ATOM 684 N N . VAL A 1 87 ? 14.403 1.067 -2.525 1.00 97.69 87 VAL A N 1
ATOM 685 C CA . VAL A 1 87 ? 14.451 2.041 -1.421 1.00 97.69 87 VAL A CA 1
ATOM 686 C C . VAL A 1 87 ? 13.054 2.391 -0.899 1.00 97.69 87 VAL A C 1
ATOM 688 O O . VAL A 1 8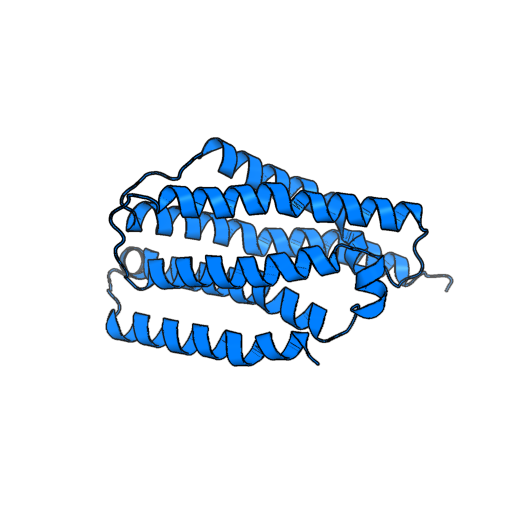7 ? 12.911 2.636 0.298 1.00 97.69 87 VAL A O 1
ATOM 691 N N . ILE A 1 88 ? 12.003 2.338 -1.728 1.00 97.25 88 ILE A N 1
ATOM 692 C CA . ILE A 1 88 ? 10.617 2.608 -1.295 1.00 97.25 88 ILE A CA 1
ATOM 693 C C . ILE A 1 88 ? 10.117 1.583 -0.260 1.00 97.25 88 ILE A C 1
ATOM 695 O O . ILE A 1 88 ? 9.259 1.899 0.577 1.00 97.25 88 ILE A O 1
ATOM 699 N N . ALA A 1 89 ? 10.690 0.377 -0.235 1.00 97.19 89 ALA A N 1
ATOM 700 C CA . ALA A 1 89 ? 10.359 -0.623 0.775 1.00 97.19 89 ALA A CA 1
ATOM 701 C C . ALA A 1 89 ? 10.709 -0.155 2.199 1.00 97.19 89 ALA A C 1
ATOM 703 O O . ALA A 1 89 ? 10.038 -0.553 3.149 1.00 97.19 89 ALA A O 1
ATOM 704 N N . VAL A 1 90 ? 11.700 0.730 2.366 1.00 98.31 90 VAL A N 1
ATOM 705 C CA . VAL A 1 90 ? 12.134 1.235 3.679 1.00 98.31 90 VAL A CA 1
ATOM 706 C C . VAL A 1 90 ? 11.058 2.092 4.362 1.00 98.31 90 VAL A C 1
ATOM 708 O O . VAL A 1 90 ? 10.606 1.699 5.440 1.00 98.31 90 VAL A O 1
ATOM 711 N N . PRO A 1 91 ? 10.584 3.224 3.795 1.00 98.25 91 PRO A N 1
ATOM 712 C CA . PRO A 1 91 ? 9.528 4.012 4.429 1.00 98.25 91 PRO A CA 1
ATOM 713 C C . PRO A 1 91 ? 8.216 3.228 4.560 1.00 98.25 91 PRO A C 1
ATOM 715 O O . PRO A 1 91 ? 7.506 3.376 5.555 1.00 98.25 91 PRO A O 1
ATOM 718 N N . THR A 1 92 ? 7.914 2.339 3.614 1.00 97.75 92 THR A N 1
ATOM 719 C CA . THR A 1 92 ? 6.746 1.452 3.709 1.00 97.75 92 THR A CA 1
ATOM 720 C C . THR A 1 92 ? 6.867 0.495 4.900 1.00 97.75 92 THR A C 1
ATOM 722 O O . THR A 1 92 ? 5.940 0.383 5.704 1.00 97.75 92 THR A O 1
ATOM 725 N N . GLY A 1 93 ? 8.038 -0.122 5.080 1.00 97.88 93 GLY A N 1
ATOM 726 C CA . GLY A 1 93 ? 8.356 -0.974 6.224 1.00 97.88 93 GLY A CA 1
ATOM 727 C C . GLY A 1 93 ? 8.268 -0.225 7.552 1.00 97.88 93 GLY A C 1
ATOM 728 O O . GLY A 1 93 ? 7.650 -0.731 8.485 1.00 97.88 93 GLY A O 1
ATOM 729 N N . ILE A 1 94 ? 8.783 1.010 7.627 1.00 98.31 94 ILE A N 1
ATOM 730 C CA . ILE A 1 94 ? 8.645 1.873 8.815 1.00 98.31 94 ILE A CA 1
ATOM 731 C C . ILE A 1 94 ? 7.174 1.997 9.221 1.00 98.31 94 ILE A C 1
ATOM 733 O O . ILE A 1 94 ? 6.853 1.834 10.395 1.00 98.31 94 ILE A O 1
ATOM 737 N N . LYS A 1 95 ? 6.261 2.229 8.268 1.00 98.31 95 LYS A N 1
ATOM 738 C CA . LYS A 1 95 ? 4.825 2.329 8.571 1.00 98.31 95 LYS A CA 1
ATOM 739 C C . LYS A 1 95 ? 4.245 1.009 9.081 1.00 98.31 95 LYS A C 1
ATOM 741 O O . LYS A 1 95 ? 3.545 1.029 10.091 1.00 98.31 95 LYS A O 1
ATOM 746 N N . ILE A 1 96 ? 4.569 -0.118 8.440 1.00 98.44 96 ILE A N 1
ATOM 747 C CA . ILE A 1 96 ? 4.125 -1.454 8.877 1.00 98.44 96 ILE A CA 1
ATOM 748 C C . ILE A 1 96 ? 4.585 -1.739 10.310 1.00 98.44 96 ILE A C 1
ATOM 750 O O . ILE A 1 96 ? 3.766 -2.079 11.167 1.00 98.44 96 ILE A O 1
ATOM 754 N N . PHE A 1 97 ? 5.864 -1.516 10.613 1.00 98.56 97 PHE A N 1
ATOM 755 C CA . PHE A 1 97 ? 6.396 -1.719 11.959 1.00 98.56 97 PHE A CA 1
ATOM 756 C C . PHE A 1 97 ? 5.829 -0.724 12.977 1.00 98.56 97 PHE A C 1
ATOM 758 O O . PHE A 1 97 ? 5.543 -1.118 14.105 1.00 98.56 97 PHE A O 1
ATOM 765 N N . SER A 1 98 ? 5.584 0.531 12.593 1.00 98.56 98 SER A N 1
ATOM 766 C CA . SER A 1 98 ? 4.902 1.508 13.449 1.00 98.56 98 SER A CA 1
ATOM 767 C C . SER A 1 98 ? 3.476 1.082 13.802 1.00 98.56 98 SER A C 1
ATOM 769 O O . SER A 1 98 ? 3.068 1.226 14.956 1.00 98.56 98 SER A O 1
ATOM 771 N N . TRP A 1 99 ? 2.709 0.522 12.863 1.00 98.69 99 TRP A N 1
ATOM 772 C CA . TRP A 1 99 ? 1.375 -0.013 13.158 1.00 98.69 99 TRP A CA 1
ATOM 773 C C . TRP A 1 99 ? 1.433 -1.205 14.117 1.00 98.69 99 TRP A C 1
ATOM 775 O O . TRP A 1 99 ? 0.691 -1.230 15.099 1.00 98.69 99 TRP A O 1
ATOM 785 N N . LEU A 1 100 ? 2.361 -2.142 13.902 1.00 98.44 100 LEU A N 1
ATOM 786 C CA . LEU A 1 100 ? 2.583 -3.267 14.818 1.00 98.44 100 LEU A CA 1
ATOM 787 C C . LEU A 1 100 ? 2.984 -2.784 16.224 1.00 98.44 100 LEU A C 1
ATOM 789 O O . LEU A 1 100 ? 2.417 -3.234 17.219 1.00 98.44 100 LEU A O 1
ATOM 793 N N . ALA A 1 101 ? 3.890 -1.809 16.318 1.00 98.38 101 ALA A N 1
ATOM 794 C CA . ALA A 1 101 ? 4.307 -1.203 17.583 1.00 98.38 101 ALA A CA 1
ATOM 795 C C . ALA A 1 101 ? 3.176 -0.414 18.273 1.00 98.38 101 ALA A C 1
ATOM 797 O O . ALA A 1 101 ? 3.101 -0.359 19.503 1.00 98.38 101 ALA A O 1
ATOM 798 N N . THR A 1 102 ? 2.261 0.174 17.496 1.00 98.50 102 THR A N 1
ATOM 799 C CA . THR A 1 102 ? 1.058 0.832 18.030 1.00 98.50 102 THR A CA 1
ATOM 800 C C . THR A 1 102 ? 0.165 -0.188 18.735 1.00 98.50 102 THR A C 1
ATOM 802 O O . THR A 1 102 ? -0.206 0.034 19.889 1.00 98.50 102 THR A O 1
ATOM 805 N N . MET A 1 103 ? -0.094 -1.331 18.091 1.00 98.38 103 MET A N 1
ATOM 806 C CA . MET A 1 103 ? -0.901 -2.426 18.647 1.00 98.38 103 MET A CA 1
ATOM 807 C C . MET A 1 103 ? -0.237 -3.126 19.838 1.00 98.38 103 MET A C 1
ATOM 809 O O . MET A 1 103 ? -0.924 -3.544 20.768 1.00 98.38 103 MET A O 1
ATOM 813 N N . TRP A 1 104 ? 1.095 -3.237 19.843 1.00 97.94 104 TRP A N 1
ATOM 814 C CA . TRP A 1 104 ? 1.848 -3.929 20.891 1.00 97.94 104 TRP A CA 1
ATOM 815 C C . TRP A 1 104 ? 1.569 -3.366 22.292 1.00 97.94 104 TRP A C 1
ATOM 817 O O . TRP A 1 104 ? 1.794 -2.185 22.552 1.00 97.94 104 TRP A O 1
ATOM 827 N N . GLY A 1 105 ? 1.098 -4.202 23.219 1.00 95.81 105 GLY A N 1
ATOM 828 C CA . GLY A 1 105 ? 0.745 -3.771 24.579 1.00 95.81 105 GLY A CA 1
ATOM 829 C C . GLY A 1 105 ? -0.491 -2.862 24.661 1.00 95.81 105 GLY A C 1
ATOM 830 O O . GLY A 1 105 ? -0.707 -2.226 25.689 1.00 95.81 105 GLY A O 1
ATOM 831 N N . GLY A 1 106 ? -1.278 -2.754 23.584 1.00 95.38 106 GLY A N 1
ATOM 832 C CA . GLY A 1 106 ? -2.600 -2.125 23.588 1.00 95.38 106 GLY A CA 1
ATOM 833 C C . GLY A 1 106 ? -3.710 -3.089 24.013 1.00 95.38 106 GLY A C 1
ATOM 834 O O . GLY A 1 106 ? -3.504 -4.297 24.117 1.00 95.38 106 GLY A O 1
ATOM 835 N N . THR A 1 107 ? -4.913 -2.556 24.233 1.00 94.00 107 THR A N 1
ATOM 836 C CA . THR A 1 107 ? -6.121 -3.371 24.457 1.00 94.00 107 THR A CA 1
ATOM 837 C C . THR A 1 107 ? -6.879 -3.491 23.143 1.00 94.00 107 THR A C 1
ATOM 839 O O . THR A 1 107 ? -7.661 -2.606 22.801 1.00 94.00 107 THR A O 1
ATOM 842 N N . LEU A 1 108 ? -6.609 -4.562 22.394 1.00 96.25 108 LEU A N 1
ATOM 843 C CA . LEU A 1 108 ? -7.190 -4.768 21.069 1.00 96.25 108 LEU A CA 1
ATOM 844 C C . LEU A 1 108 ? -8.673 -5.133 21.163 1.00 96.25 108 LEU A C 1
ATOM 846 O O . LEU A 1 108 ? -9.040 -6.149 21.756 1.00 96.25 108 LEU A O 1
ATOM 850 N N . LYS A 1 109 ? -9.521 -4.321 20.533 1.00 94.69 109 LYS A N 1
ATOM 851 C CA . LYS A 1 109 ? -10.932 -4.643 20.303 1.00 94.69 109 LYS A CA 1
ATOM 852 C C . LYS A 1 109 ? -11.106 -5.175 18.881 1.00 94.69 109 LYS A C 1
ATOM 854 O O . LYS A 1 109 ? -11.009 -4.417 17.923 1.00 94.69 109 LYS A O 1
ATOM 859 N N . PHE A 1 110 ? -11.348 -6.474 18.742 1.00 97.56 110 PHE A N 1
ATOM 860 C CA . PHE A 1 110 ? -11.498 -7.142 17.442 1.00 97.56 110 PHE A CA 1
ATOM 861 C C . PHE A 1 110 ? -12.886 -6.928 16.827 1.00 97.56 110 PHE A C 1
ATOM 863 O O . PHE A 1 110 ? -13.614 -7.885 16.586 1.00 97.56 110 PHE A O 1
ATOM 870 N N . GLU A 1 111 ? -13.237 -5.667 16.599 1.00 98.31 111 GLU A N 1
ATOM 871 C CA . GLU A 1 111 ? -14.403 -5.279 15.804 1.00 98.31 111 GLU A CA 1
ATOM 872 C C . GLU A 1 111 ? -14.010 -5.155 14.323 1.00 98.31 111 GLU A C 1
ATOM 874 O O . GLU A 1 111 ? -12.827 -5.082 13.960 1.00 98.31 111 GLU A O 1
ATOM 879 N N . THR A 1 112 ? -15.019 -5.090 13.464 1.00 98.75 112 THR A N 1
ATOM 880 C CA . THR A 1 112 ? -14.924 -5.106 12.004 1.00 98.75 112 THR A CA 1
ATOM 881 C C . THR A 1 112 ? -13.862 -4.146 11.447 1.00 98.75 112 THR A C 1
ATOM 883 O O . THR A 1 112 ? -13.064 -4.592 10.616 1.00 98.75 112 THR A O 1
ATOM 886 N N . PRO A 1 113 ? -13.741 -2.874 11.891 1.00 98.69 113 PRO A N 1
ATOM 887 C CA . PRO A 1 113 ? -12.708 -1.978 11.371 1.00 98.69 113 PRO A CA 1
ATOM 888 C C . PRO A 1 113 ? -11.289 -2.488 11.638 1.00 98.69 113 PRO A C 1
ATOM 890 O O . PRO A 1 113 ? -10.449 -2.462 10.736 1.00 98.69 113 PRO A O 1
ATOM 893 N N . LEU A 1 114 ? -11.021 -2.992 12.852 1.00 98.75 114 LEU A N 1
ATOM 894 C CA . LEU A 1 114 ? -9.711 -3.545 13.193 1.00 98.75 114 LEU A CA 1
ATOM 895 C C . LEU A 1 114 ? -9.430 -4.820 12.392 1.00 98.75 114 LEU A C 1
ATOM 897 O O . LEU A 1 114 ? -8.299 -5.004 11.953 1.00 98.75 114 LEU A O 1
ATOM 901 N N . LEU A 1 115 ? -10.432 -5.671 12.146 1.00 98.81 115 LEU A N 1
ATOM 902 C CA . LEU A 1 115 ? -10.255 -6.862 11.307 1.00 98.81 115 LEU A CA 1
ATOM 903 C C . LEU A 1 115 ? -9.818 -6.483 9.887 1.00 98.81 115 LEU A C 1
ATOM 905 O O . LEU A 1 115 ? -8.814 -7.006 9.404 1.00 98.81 115 LEU A O 1
ATOM 909 N N . PHE A 1 116 ? -10.483 -5.516 9.247 1.00 98.81 116 PHE A N 1
ATOM 910 C CA . PHE A 1 116 ? -10.050 -5.013 7.939 1.00 98.81 116 PHE A CA 1
ATOM 911 C C . PHE A 1 116 ? -8.665 -4.352 7.992 1.00 98.81 116 PHE A C 1
ATOM 913 O O . PHE A 1 116 ? -7.879 -4.531 7.065 1.00 98.81 116 PHE A O 1
ATOM 920 N N . ALA A 1 117 ? -8.309 -3.661 9.078 1.00 98.75 117 ALA A N 1
ATOM 921 C CA . ALA A 1 117 ? -6.960 -3.124 9.240 1.00 98.75 117 ALA A CA 1
ATOM 922 C C . ALA A 1 117 ? -5.889 -4.220 9.383 1.00 98.75 117 ALA A C 1
ATOM 924 O O . ALA A 1 117 ? -4.815 -4.119 8.796 1.00 98.75 117 ALA A O 1
ATOM 925 N N . LEU A 1 118 ? -6.175 -5.303 10.104 1.00 98.69 118 LEU A N 1
ATOM 926 C CA . LEU A 1 118 ? -5.274 -6.453 10.213 1.00 98.69 118 LEU A CA 1
ATOM 927 C C . LEU A 1 118 ? -5.159 -7.207 8.883 1.00 98.69 118 LEU A C 1
ATOM 929 O O . LEU A 1 118 ? -4.053 -7.550 8.467 1.00 98.69 118 LEU A O 1
ATOM 933 N N . GLY A 1 119 ? -6.281 -7.406 8.186 1.00 98.62 119 GLY A N 1
ATOM 934 C CA . GLY A 1 119 ? -6.305 -7.972 6.838 1.00 98.62 119 GLY A CA 1
ATOM 935 C C . GLY A 1 119 ? -5.474 -7.142 5.860 1.00 98.62 119 GLY A C 1
ATOM 936 O O . GLY A 1 119 ? -4.659 -7.705 5.132 1.00 98.62 119 GLY A O 1
ATOM 937 N N . PHE A 1 120 ? -5.594 -5.811 5.920 1.00 98.69 120 PHE A N 1
ATOM 938 C CA . PHE A 1 120 ? -4.733 -4.888 5.184 1.00 98.69 120 PHE A CA 1
ATOM 939 C C . PHE A 1 120 ? -3.254 -5.153 5.477 1.00 98.69 120 PHE A C 1
ATOM 941 O O . PHE A 1 120 ? -2.501 -5.394 4.542 1.00 98.69 120 PHE A O 1
ATOM 948 N N . LEU A 1 121 ? -2.829 -5.164 6.750 1.00 98.50 121 LEU A N 1
ATOM 949 C CA . LEU A 1 121 ? -1.417 -5.366 7.112 1.00 98.50 121 LEU A CA 1
ATOM 950 C C . LEU A 1 121 ? -0.861 -6.678 6.539 1.00 98.50 121 LEU A C 1
ATOM 952 O O . LEU A 1 121 ? 0.249 -6.687 6.009 1.00 98.50 121 LEU A O 1
ATOM 956 N N . ILE A 1 122 ? -1.622 -7.771 6.633 1.00 98.38 122 ILE A N 1
ATOM 957 C CA . ILE A 1 122 ? -1.208 -9.096 6.154 1.00 98.38 122 ILE A CA 1
ATOM 958 C C . ILE A 1 122 ? -1.078 -9.103 4.627 1.00 98.38 122 ILE A C 1
ATOM 960 O O . ILE A 1 122 ? -0.006 -9.409 4.102 1.00 98.38 122 ILE A O 1
ATOM 964 N N . LEU A 1 123 ? -2.147 -8.748 3.911 1.00 98.38 123 LEU A N 1
ATOM 965 C CA . LEU A 1 123 ? -2.183 -8.817 2.448 1.00 98.38 123 LEU A CA 1
ATOM 966 C C . LEU A 1 123 ? -1.200 -7.831 1.817 1.00 98.38 123 LEU A C 1
ATOM 968 O O . LEU A 1 123 ? -0.456 -8.193 0.907 1.00 98.38 123 LEU A O 1
ATOM 972 N N . PHE A 1 124 ? -1.149 -6.609 2.346 1.00 98.31 124 PHE A N 1
ATOM 973 C CA . PHE A 1 124 ? -0.254 -5.570 1.861 1.00 98.31 124 PHE A CA 1
ATOM 974 C C . PHE A 1 124 ? 1.215 -5.958 2.055 1.00 98.31 124 PHE A C 1
ATOM 976 O O . PHE A 1 124 ? 2.043 -5.671 1.196 1.00 98.31 124 PHE A O 1
ATOM 983 N N . THR A 1 125 ? 1.548 -6.659 3.145 1.00 98.19 125 THR A N 1
ATOM 984 C CA . THR A 1 125 ? 2.912 -7.154 3.381 1.00 98.19 125 THR A CA 1
ATOM 985 C C . THR A 1 125 ? 3.2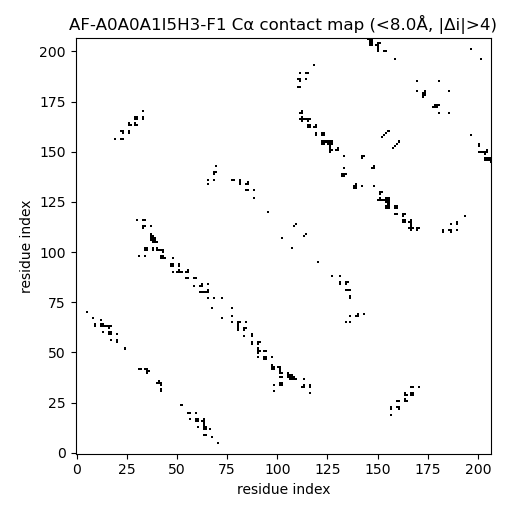67 -8.296 2.429 1.00 98.19 125 THR A C 1
ATOM 987 O O . THR A 1 125 ? 4.348 -8.267 1.846 1.00 98.19 125 THR A O 1
ATOM 990 N N . ILE A 1 126 ? 2.366 -9.264 2.212 1.00 97.88 126 ILE A N 1
ATOM 991 C CA . ILE A 1 126 ? 2.572 -10.351 1.234 1.00 97.88 126 ILE A CA 1
ATOM 992 C C . ILE A 1 126 ? 2.811 -9.764 -0.161 1.00 97.88 126 ILE A C 1
ATOM 994 O O . ILE A 1 126 ? 3.828 -10.058 -0.789 1.00 97.88 126 ILE A O 1
ATOM 998 N N . GLY A 1 127 ? 1.926 -8.875 -0.615 1.00 98.00 127 GLY A N 1
ATOM 999 C CA . GLY A 1 127 ? 2.089 -8.190 -1.894 1.00 98.00 127 GLY A CA 1
ATOM 1000 C C . GLY A 1 127 ? 3.340 -7.309 -1.939 1.00 98.00 127 GLY A C 1
ATOM 1001 O O . GLY A 1 127 ? 4.023 -7.246 -2.956 1.00 98.00 127 GLY A O 1
ATOM 1002 N N . GLY A 1 128 ? 3.693 -6.645 -0.839 1.00 97.75 128 GLY A N 1
ATOM 1003 C CA . GLY A 1 128 ? 4.897 -5.822 -0.751 1.00 97.75 128 GLY A CA 1
ATOM 1004 C C . GLY A 1 128 ? 6.173 -6.637 -0.966 1.00 97.75 128 GLY A C 1
ATOM 1005 O O . GLY A 1 128 ? 7.050 -6.214 -1.716 1.00 97.75 128 GLY A O 1
ATOM 1006 N N . VAL A 1 129 ? 6.256 -7.837 -0.382 1.00 98.12 129 VAL A N 1
ATOM 1007 C CA . VAL A 1 129 ? 7.390 -8.755 -0.582 1.00 98.12 129 VAL A CA 1
ATOM 1008 C C . VAL A 1 129 ? 7.498 -9.189 -2.046 1.00 98.12 129 VAL A C 1
ATOM 1010 O O . VAL A 1 129 ? 8.598 -9.176 -2.603 1.00 98.12 129 VAL A O 1
ATOM 1013 N N . THR A 1 130 ? 6.380 -9.507 -2.707 1.00 98.44 130 THR A N 1
ATOM 1014 C CA . THR A 1 130 ? 6.403 -9.852 -4.140 1.00 98.44 130 THR A CA 1
ATOM 1015 C C . THR A 1 130 ? 6.782 -8.652 -5.012 1.00 98.44 130 THR A C 1
ATOM 1017 O O . THR A 1 130 ? 7.486 -8.820 -6.005 1.00 98.44 130 THR A O 1
ATOM 1020 N N . GLY A 1 131 ? 6.430 -7.433 -4.596 1.00 97.88 131 GLY A N 1
ATOM 1021 C CA . GLY A 1 131 ? 6.838 -6.187 -5.249 1.00 97.88 131 GLY A CA 1
ATOM 1022 C C . GLY A 1 131 ? 8.329 -5.902 -5.140 1.00 97.88 131 GLY A C 1
ATOM 1023 O O . GLY A 1 131 ? 8.956 -5.498 -6.114 1.00 97.88 131 GLY A O 1
ATOM 1024 N N . VAL A 1 132 ? 8.933 -6.176 -3.980 1.00 98.00 132 VAL A N 1
ATOM 1025 C CA . VAL A 1 132 ? 10.392 -6.092 -3.819 1.00 98.00 132 VAL A CA 1
ATOM 1026 C C . VAL A 1 132 ? 11.090 -7.093 -4.742 1.00 98.00 132 VAL A C 1
ATOM 1028 O O . VAL A 1 132 ? 12.088 -6.735 -5.363 1.00 98.00 132 VAL A O 1
ATOM 1031 N N . ALA A 1 133 ? 10.549 -8.302 -4.920 1.00 98.19 133 ALA A N 1
ATOM 1032 C CA . ALA A 1 133 ? 11.080 -9.242 -5.910 1.00 98.19 133 ALA A CA 1
ATOM 1033 C C . ALA A 1 133 ? 10.987 -8.681 -7.346 1.00 98.19 133 ALA A C 1
ATOM 1035 O O . ALA A 1 133 ? 11.979 -8.706 -8.074 1.00 98.19 133 ALA A O 1
ATOM 1036 N N . LEU A 1 134 ? 9.840 -8.102 -7.725 1.00 98.50 134 LEU A N 1
ATOM 1037 C CA . LEU A 1 134 ? 9.621 -7.485 -9.044 1.00 98.50 134 LEU A CA 1
ATOM 1038 C C . LEU A 1 134 ? 10.437 -6.208 -9.281 1.00 98.50 134 LEU A C 1
ATOM 1040 O O . LEU A 1 134 ? 10.723 -5.860 -10.424 1.00 98.50 134 LEU A O 1
ATOM 1044 N N . SER A 1 135 ? 10.863 -5.519 -8.223 1.00 97.88 135 SER A N 1
ATOM 1045 C CA . SER A 1 135 ? 11.706 -4.327 -8.355 1.00 97.88 135 SER A CA 1
ATOM 1046 C C . SER A 1 135 ? 13.086 -4.633 -8.949 1.00 97.88 135 SER A C 1
ATOM 1048 O O . SER A 1 135 ? 13.729 -3.735 -9.497 1.00 97.88 135 SER A O 1
ATOM 1050 N N . ASN A 1 136 ? 13.533 -5.893 -8.877 1.00 98.44 136 ASN A N 1
ATOM 1051 C CA . ASN A 1 136 ? 14.783 -6.352 -9.464 1.00 98.44 136 ASN A CA 1
ATOM 1052 C C . ASN A 1 136 ? 14.627 -6.586 -10.972 1.00 98.44 136 ASN A C 1
ATOM 1054 O O . ASN A 1 136 ? 13.936 -7.509 -11.395 1.00 98.44 136 ASN A O 1
ATOM 1058 N N . SER A 1 137 ? 15.332 -5.799 -11.786 1.00 97.69 137 SER A N 1
ATOM 1059 C CA . SER A 1 137 ? 15.266 -5.908 -13.251 1.00 97.69 137 SER A CA 1
ATOM 1060 C C . SER A 1 137 ? 15.660 -7.283 -13.817 1.00 97.69 137 SER A C 1
ATOM 1062 O O . SER A 1 137 ? 15.108 -7.695 -14.837 1.00 97.69 137 SER A O 1
ATOM 1064 N N . GLY A 1 138 ? 16.562 -8.020 -13.159 1.00 97.06 138 GLY A N 1
ATOM 1065 C CA . GLY A 1 138 ? 16.953 -9.375 -13.558 1.00 97.06 138 GLY A CA 1
ATOM 1066 C C . GLY A 1 138 ? 15.841 -10.398 -13.324 1.00 97.06 138 GLY A C 1
ATOM 1067 O O . GLY A 1 138 ? 15.504 -11.153 -14.232 1.00 97.06 138 GLY A O 1
ATOM 1068 N N . ILE A 1 139 ? 15.223 -10.378 -12.139 1.00 97.81 139 ILE A N 1
ATOM 1069 C CA . ILE A 1 139 ? 14.060 -11.224 -11.816 1.00 97.81 139 ILE A CA 1
ATOM 1070 C C . ILE A 1 139 ? 12.867 -10.840 -12.696 1.00 97.81 139 ILE A C 1
ATOM 1072 O O . ILE A 1 139 ? 12.211 -11.707 -13.272 1.00 97.81 139 ILE A O 1
ATOM 1076 N N . ASN A 1 140 ? 12.610 -9.540 -12.849 1.00 97.69 140 ASN A N 1
ATOM 1077 C CA . ASN A 1 140 ? 11.499 -9.045 -13.649 1.00 97.69 140 ASN A CA 1
ATOM 1078 C C . ASN A 1 140 ? 11.614 -9.469 -15.117 1.00 97.69 140 ASN A C 1
ATOM 1080 O O . ASN A 1 140 ? 10.593 -9.693 -15.745 1.00 97.69 140 ASN A O 1
ATOM 1084 N N . SER A 1 141 ? 12.814 -9.683 -15.663 1.00 96.81 141 SER A N 1
ATOM 1085 C CA . SER A 1 141 ? 12.953 -10.230 -17.020 1.00 96.81 141 SER A CA 1
ATOM 1086 C C . SER A 1 141 ? 12.251 -11.582 -17.217 1.00 96.81 141 SER A C 1
ATOM 1088 O O . SER A 1 141 ? 11.895 -11.896 -18.348 1.00 96.81 141 SER A O 1
ATOM 1090 N N . ALA A 1 142 ? 12.076 -12.376 -16.155 1.00 97.69 142 ALA A N 1
ATOM 1091 C CA . ALA A 1 142 ? 11.358 -13.650 -16.195 1.00 97.69 142 ALA A CA 1
ATOM 1092 C C . ALA A 1 142 ? 9.878 -13.530 -15.787 1.00 97.69 142 ALA A C 1
ATOM 1094 O O . ALA A 1 142 ? 9.086 -14.396 -16.141 1.00 97.69 142 ALA A O 1
ATOM 1095 N N . LEU A 1 143 ? 9.514 -12.491 -15.026 1.00 98.38 143 LEU A N 1
ATOM 1096 C CA . LEU A 1 143 ? 8.179 -12.340 -14.430 1.00 98.38 143 LEU A CA 1
ATOM 1097 C C . LEU A 1 143 ? 7.327 -11.239 -15.079 1.00 98.38 143 LEU A C 1
ATOM 1099 O O . LEU A 1 143 ? 6.131 -11.161 -14.801 1.00 98.38 143 LEU A O 1
ATOM 1103 N N . HIS A 1 144 ? 7.907 -10.386 -15.919 1.00 98.38 144 HIS A N 1
ATOM 1104 C CA . HIS A 1 144 ? 7.188 -9.308 -16.590 1.00 98.38 144 HIS A CA 1
ATOM 1105 C C . HIS A 1 144 ? 6.058 -9.857 -17.466 1.00 98.38 144 HIS A C 1
ATOM 1107 O O . HIS A 1 144 ? 6.228 -10.881 -18.122 1.00 98.38 144 HIS A O 1
ATOM 1113 N N . ASP A 1 145 ? 4.908 -9.181 -17.452 1.00 97.81 145 ASP A N 1
ATOM 1114 C CA . ASP A 1 145 ? 3.678 -9.592 -18.146 1.00 97.81 145 ASP A CA 1
ATOM 1115 C C . ASP A 1 145 ? 3.174 -11.014 -17.815 1.00 97.81 145 ASP A C 1
ATOM 1117 O O . ASP A 1 145 ? 2.364 -11.583 -18.545 1.00 97.81 145 ASP A O 1
ATOM 1121 N N . THR A 1 146 ? 3.597 -11.584 -16.681 1.00 98.62 146 THR A N 1
ATOM 1122 C CA . THR A 1 146 ? 3.054 -12.847 -16.149 1.00 98.62 146 THR A CA 1
ATOM 1123 C C . THR A 1 146 ? 1.999 -12.603 -15.069 1.00 98.62 146 THR A C 1
ATOM 1125 O O . THR A 1 146 ? 1.846 -11.495 -14.537 1.00 98.62 146 THR A O 1
ATOM 1128 N N . TYR A 1 147 ? 1.303 -13.671 -14.666 1.00 98.62 147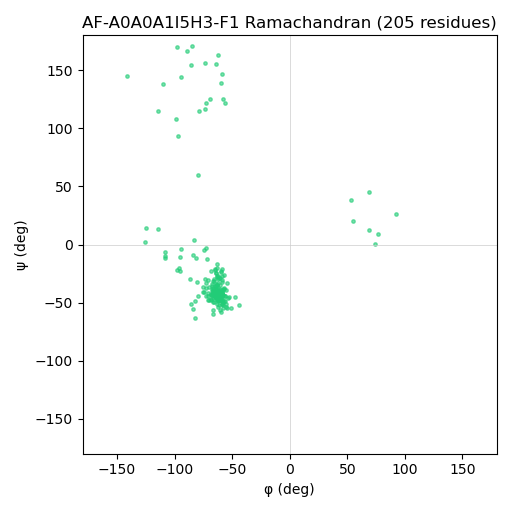 TYR A N 1
ATOM 1129 C CA . TYR A 1 147 ? 0.352 -13.620 -13.556 1.00 98.62 147 TYR A CA 1
ATOM 1130 C C . TYR A 1 147 ? 1.004 -13.273 -12.210 1.00 98.62 147 TYR A C 1
ATOM 1132 O O . TYR A 1 147 ? 0.306 -12.793 -11.316 1.00 98.62 147 TYR A O 1
ATOM 1140 N N . TYR A 1 148 ? 2.330 -13.380 -12.073 1.00 98.69 148 TYR A N 1
ATOM 1141 C CA . TYR A 1 148 ? 3.033 -12.932 -10.872 1.00 98.69 148 TYR A CA 1
ATOM 1142 C C . TYR A 1 148 ? 2.878 -11.418 -10.639 1.00 98.69 148 TYR A C 1
ATOM 1144 O O . TYR A 1 148 ? 2.623 -10.985 -9.513 1.00 98.69 148 TYR A O 1
ATOM 1152 N N . VAL A 1 149 ? 2.973 -10.599 -11.697 1.00 98.38 149 VAL A N 1
ATOM 1153 C CA . VAL A 1 149 ? 2.767 -9.137 -11.613 1.00 98.38 149 VAL A CA 1
ATOM 1154 C C . VAL A 1 149 ? 1.311 -8.820 -11.277 1.00 98.38 149 VAL A C 1
ATOM 1156 O O . VAL A 1 149 ? 1.036 -7.957 -10.440 1.00 98.38 149 VAL A O 1
ATOM 1159 N N . VAL A 1 150 ? 0.374 -9.565 -11.871 1.00 98.38 150 VAL A N 1
ATOM 1160 C CA . VAL A 1 150 ? -1.061 -9.440 -11.582 1.00 98.38 150 VAL A CA 1
ATOM 1161 C C . VAL A 1 150 ? -1.341 -9.758 -10.110 1.00 98.38 150 VAL A C 1
ATOM 1163 O O . VAL A 1 150 ? -2.006 -8.967 -9.439 1.00 98.38 150 VAL A O 1
ATOM 1166 N N . GLY A 1 151 ? -0.799 -10.861 -9.588 1.00 98.44 151 GLY A N 1
ATOM 1167 C CA . GLY A 1 151 ? -0.913 -11.258 -8.185 1.00 98.44 151 GLY A CA 1
ATOM 1168 C C . GLY A 1 151 ? -0.356 -10.192 -7.243 1.00 98.44 151 GLY A C 1
ATOM 1169 O O . GLY A 1 151 ? -1.071 -9.726 -6.353 1.00 98.44 151 GLY A O 1
ATOM 1170 N N . HIS A 1 152 ? 0.871 -9.724 -7.491 1.00 98.38 152 HIS A N 1
ATOM 1171 C CA . HIS A 1 152 ? 1.494 -8.634 -6.737 1.00 98.38 152 HIS A CA 1
ATOM 1172 C C . HIS A 1 152 ? 0.587 -7.397 -6.641 1.00 98.38 152 HIS A C 1
ATOM 1174 O O . HIS A 1 152 ? 0.275 -6.925 -5.543 1.00 98.38 152 HIS A O 1
ATOM 1180 N N . PHE A 1 153 ? 0.132 -6.892 -7.788 1.00 96.56 153 PHE A N 1
ATOM 1181 C CA . PHE A 1 153 ? -0.672 -5.677 -7.852 1.00 96.56 153 PHE A CA 1
ATOM 1182 C C . PHE A 1 153 ? -2.025 -5.833 -7.150 1.00 96.56 153 PHE A C 1
ATOM 1184 O O . PHE A 1 153 ? -2.476 -4.913 -6.461 1.00 96.56 153 PHE A O 1
ATOM 1191 N N . HIS A 1 154 ? -2.665 -7.000 -7.270 1.00 98.19 154 HIS A N 1
ATOM 1192 C CA . HIS A 1 154 ? -3.933 -7.253 -6.591 1.00 98.19 154 HIS A CA 1
ATOM 1193 C C . HIS A 1 154 ? -3.770 -7.324 -5.071 1.00 98.19 154 HIS A C 1
ATOM 1195 O O . HIS A 1 154 ? -4.607 -6.770 -4.365 1.00 98.19 154 HIS A O 1
ATOM 1201 N N . TYR A 1 155 ? -2.688 -7.906 -4.548 1.00 97.94 155 TYR A N 1
ATOM 1202 C CA . TYR A 1 155 ? -2.429 -7.902 -3.103 1.00 97.94 155 TYR A CA 1
ATOM 1203 C C . TYR A 1 155 ? -2.140 -6.499 -2.546 1.00 97.94 155 TYR A C 1
ATOM 1205 O O . TYR A 1 155 ? -2.663 -6.146 -1.488 1.00 97.94 155 TYR A O 1
ATOM 1213 N N . VAL A 1 156 ? -1.327 -5.692 -3.240 1.00 93.50 156 VAL A N 1
ATOM 1214 C CA . VAL A 1 156 ? -0.914 -4.363 -2.751 1.00 93.50 156 VAL A CA 1
ATOM 1215 C C . VAL A 1 156 ? -1.961 -3.299 -3.041 1.00 93.50 156 VAL A C 1
ATOM 1217 O O . VAL A 1 156 ? -2.494 -2.698 -2.111 1.00 93.50 156 VAL A O 1
ATOM 1220 N N . LEU A 1 157 ? -2.242 -3.027 -4.316 1.00 85.06 157 LEU A N 1
ATOM 1221 C CA . LEU A 1 157 ? -3.054 -1.877 -4.683 1.00 85.06 157 LEU A CA 1
ATOM 1222 C C . LEU A 1 157 ? -4.537 -2.200 -4.587 1.00 85.06 157 LEU A C 1
ATOM 1224 O O . LEU A 1 157 ? -5.256 -1.517 -3.868 1.00 85.06 157 LEU A O 1
ATOM 1228 N N . SER A 1 158 ? -4.993 -3.249 -5.274 1.00 86.19 158 SER A N 1
ATOM 1229 C CA . SER A 1 158 ? -6.424 -3.561 -5.307 1.00 86.19 158 SER A CA 1
ATOM 1230 C C . SER A 1 158 ? -6.934 -3.849 -3.894 1.00 86.19 158 SER A C 1
ATOM 1232 O O . SER A 1 158 ? -7.805 -3.147 -3.382 1.00 86.19 158 SER A O 1
ATOM 1234 N N . MET A 1 159 ? -6.332 -4.821 -3.209 1.00 91.81 159 MET A N 1
ATOM 1235 C CA . MET A 1 159 ? -6.800 -5.244 -1.894 1.00 91.81 159 MET A CA 1
ATOM 1236 C C . MET A 1 159 ? -6.320 -4.330 -0.772 1.00 91.81 159 MET A C 1
ATOM 1238 O O . MET A 1 159 ? -7.088 -4.098 0.155 1.00 91.81 159 MET A O 1
ATOM 1242 N N . GLY A 1 160 ? -5.134 -3.723 -0.857 1.00 91.88 160 GLY A N 1
ATOM 1243 C CA . GLY A 1 160 ? -4.733 -2.709 0.121 1.00 91.88 160 GLY A CA 1
ATOM 1244 C C . GLY A 1 160 ? -5.689 -1.511 0.133 1.00 91.88 160 GLY A C 1
ATOM 1245 O O . GLY A 1 160 ? -6.187 -1.120 1.190 1.00 91.88 160 GLY A O 1
ATOM 1246 N N . VAL A 1 161 ? -6.032 -0.960 -1.033 1.00 95.50 161 VAL A N 1
ATOM 1247 C CA . VAL A 1 161 ? -6.977 0.165 -1.109 1.00 95.50 161 VAL A CA 1
ATOM 1248 C C . VAL A 1 161 ? -8.377 -0.270 -0.674 1.00 95.50 161 VAL A C 1
ATOM 1250 O O . VAL A 1 161 ? -8.984 0.402 0.158 1.00 95.50 161 VAL A O 1
ATOM 1253 N N . VAL A 1 162 ? -8.880 -1.411 -1.155 1.00 98.12 162 VAL A N 1
ATOM 1254 C CA . VAL A 1 162 ? -10.235 -1.887 -0.823 1.00 98.12 162 VAL A CA 1
ATOM 1255 C C . VAL A 1 162 ? -10.385 -2.224 0.665 1.00 98.12 162 VAL A C 1
ATOM 1257 O O . VAL A 1 162 ? -11.369 -1.813 1.279 1.00 98.12 162 VAL A O 1
ATOM 1260 N N . PHE A 1 163 ? -9.410 -2.893 1.290 1.00 98.62 163 PHE A N 1
ATOM 1261 C CA . PHE A 1 163 ? -9.439 -3.134 2.738 1.00 98.62 163 PHE A CA 1
ATOM 1262 C C . PHE A 1 163 ? -9.358 -1.825 3.527 1.00 98.62 163 PHE A C 1
ATOM 1264 O O . PHE A 1 163 ? -10.063 -1.680 4.523 1.00 98.62 163 PHE A O 1
ATOM 1271 N N . GLY A 1 164 ? -8.558 -0.852 3.075 1.00 98.38 164 GLY A N 1
ATOM 1272 C CA . GLY A 1 164 ? -8.530 0.489 3.660 1.00 98.38 164 GLY A CA 1
ATOM 1273 C C . GLY A 1 164 ? -9.884 1.201 3.570 1.00 98.38 164 GLY A C 1
ATOM 1274 O O . GLY A 1 164 ? -10.341 1.776 4.557 1.00 98.38 164 GLY A O 1
ATOM 1275 N N . ILE A 1 165 ? -10.563 1.110 2.423 1.00 98.50 165 ILE A N 1
ATOM 1276 C CA . ILE A 1 165 ? -11.912 1.658 2.223 1.00 98.50 165 ILE A CA 1
ATOM 1277 C C . ILE A 1 165 ? -12.915 0.976 3.151 1.00 98.50 165 ILE A C 1
ATOM 1279 O O . ILE A 1 165 ? -13.678 1.672 3.816 1.00 98.50 165 ILE A O 1
ATOM 1283 N N . PHE A 1 166 ? -12.913 -0.356 3.249 1.00 98.75 166 PHE A N 1
ATOM 1284 C CA . PHE A 1 166 ? -13.824 -1.063 4.150 1.00 98.75 166 PHE A CA 1
ATOM 1285 C C . PHE A 1 166 ? -13.535 -0.765 5.619 1.00 98.75 166 PHE A C 1
ATOM 1287 O O . PHE A 1 166 ? -14.476 -0.506 6.367 1.00 98.75 166 PHE A O 1
ATOM 1294 N N . ALA A 1 167 ? -12.264 -0.705 6.027 1.00 98.81 167 ALA A N 1
ATOM 1295 C CA . ALA A 1 167 ? -11.892 -0.264 7.367 1.00 98.81 167 ALA A CA 1
ATOM 1296 C C . ALA A 1 167 ? -12.451 1.139 7.650 1.00 98.81 167 ALA A C 1
ATOM 1298 O O . ALA A 1 167 ? -13.111 1.336 8.664 1.00 98.81 167 ALA A O 1
ATOM 1299 N N . GLY A 1 168 ? -12.268 2.091 6.730 1.00 98.62 168 GLY A N 1
ATOM 1300 C CA . GLY A 1 168 ? -12.789 3.455 6.858 1.00 98.62 168 GLY A CA 1
ATOM 1301 C C . GLY A 1 168 ? -14.316 3.523 6.872 1.00 98.62 168 GLY A C 1
ATOM 1302 O O . GLY A 1 168 ? -14.890 4.249 7.682 1.00 98.62 168 GLY A O 1
ATOM 1303 N N . PHE A 1 169 ? -14.981 2.737 6.025 1.00 98.62 169 PHE A N 1
ATOM 1304 C CA . PHE A 1 169 ? -16.435 2.632 5.990 1.00 98.62 169 PHE A CA 1
ATOM 1305 C C . PHE A 1 169 ? -16.966 2.141 7.335 1.00 98.62 169 PHE A C 1
ATOM 1307 O O . PHE A 1 169 ? -17.700 2.870 7.991 1.00 98.62 169 PHE A O 1
ATOM 1314 N N . TYR A 1 170 ? -16.542 0.965 7.803 1.00 98.69 170 TYR A N 1
ATOM 1315 C CA . TYR A 1 170 ? -17.002 0.421 9.084 1.00 98.69 170 TYR A CA 1
ATOM 1316 C C . TYR A 1 170 ? -16.574 1.286 10.279 1.00 98.69 170 TYR A C 1
ATOM 1318 O O . TYR A 1 170 ? -17.244 1.288 11.309 1.00 98.69 170 TYR A O 1
ATOM 1326 N N . PHE A 1 171 ? -15.495 2.061 10.153 1.00 98.56 171 PHE A N 1
ATOM 1327 C CA . PHE A 1 171 ? -15.050 2.976 11.199 1.00 98.56 171 PHE A CA 1
ATOM 1328 C C . PHE A 1 171 ? -15.908 4.242 11.312 1.00 98.56 171 PHE A C 1
ATOM 1330 O O . PHE A 1 171 ? -16.214 4.690 12.417 1.00 98.56 171 PHE A O 1
ATOM 1337 N N . TRP A 1 172 ? -16.313 4.834 10.185 1.00 98.56 172 TRP A N 1
ATOM 1338 C CA . TRP A 1 172 ? -17.021 6.119 10.175 1.00 98.56 172 TRP A CA 1
ATOM 1339 C C . TRP A 1 172 ? -18.505 6.039 9.818 1.00 98.56 172 TRP A C 1
ATOM 1341 O O . TRP A 1 172 ? -19.203 7.032 10.019 1.00 98.56 172 TRP A O 1
ATOM 1351 N N . PHE A 1 173 ? -19.025 4.900 9.353 1.00 97.81 173 PHE A N 1
ATOM 1352 C CA . PHE A 1 173 ? -20.417 4.768 8.906 1.00 97.81 173 PHE A CA 1
ATOM 1353 C C . PHE A 1 173 ? -21.419 5.237 9.964 1.00 97.81 173 PHE A C 1
ATOM 1355 O O . PHE A 1 173 ? -22.300 6.042 9.661 1.00 97.81 173 PHE A O 1
ATOM 1362 N N . GLY A 1 174 ? -21.235 4.820 11.219 1.00 97.19 174 GLY A N 1
ATOM 1363 C CA . GLY A 1 174 ? -22.087 5.245 12.329 1.00 97.19 174 GLY A CA 1
ATOM 1364 C C . GLY A 1 174 ? -22.022 6.743 12.616 1.00 97.19 174 GLY A C 1
ATOM 1365 O O . GLY A 1 174 ? -23.036 7.357 12.933 1.00 97.19 174 GLY A O 1
ATOM 1366 N N . LYS A 1 175 ? -20.845 7.356 12.440 1.00 96.75 175 LYS A N 1
ATOM 1367 C CA . LYS A 1 175 ? -20.653 8.801 12.621 1.00 96.75 175 LYS A CA 1
ATOM 1368 C C . LYS A 1 175 ? -21.286 9.614 11.490 1.00 96.75 175 LYS A C 1
ATOM 1370 O O . LYS A 1 175 ? -21.796 10.697 11.746 1.00 96.75 175 LYS A O 1
ATOM 1375 N N . ILE A 1 176 ? -21.226 9.113 10.259 1.00 98.06 176 ILE A N 1
ATOM 1376 C CA . ILE A 1 176 ? -21.729 9.809 9.067 1.00 98.06 176 ILE A CA 1
ATOM 1377 C C . ILE A 1 176 ? -23.251 9.676 8.952 1.00 98.06 176 ILE A C 1
ATOM 1379 O O . ILE A 1 176 ? -23.928 10.656 8.659 1.00 98.06 176 ILE A O 1
ATOM 1383 N N . SER A 1 177 ? -23.790 8.475 9.172 1.00 97.88 177 SER A N 1
ATOM 1384 C CA . SER A 1 177 ? -25.210 8.174 8.942 1.00 97.88 177 SER A CA 1
ATOM 1385 C C . SER A 1 177 ? -26.087 8.275 10.193 1.00 97.88 177 SER A C 1
ATOM 1387 O O . SER A 1 177 ? -27.305 8.367 10.074 1.00 97.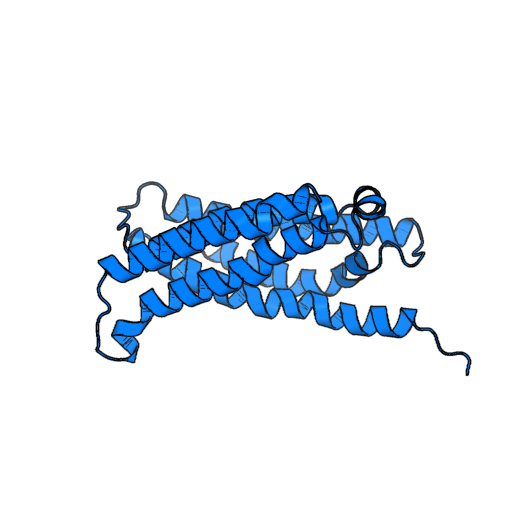88 177 SER A O 1
ATOM 1389 N N . GLY A 1 178 ? -25.495 8.206 11.390 1.00 97.94 178 GLY A N 1
ATOM 1390 C CA . GLY A 1 178 ? -26.233 8.028 12.644 1.00 97.94 178 GLY A CA 1
ATOM 1391 C C . GLY A 1 178 ? -26.779 6.607 12.859 1.00 97.94 178 GLY A C 1
ATOM 1392 O O . GLY A 1 178 ? -27.407 6.356 13.885 1.00 97.94 178 GLY A O 1
ATOM 1393 N N . LEU A 1 179 ? -26.536 5.671 11.932 1.00 96.94 179 LEU A N 1
ATOM 1394 C CA . LEU A 1 179 ? -26.999 4.282 11.988 1.00 96.94 179 LEU A CA 1
ATOM 1395 C C . LEU A 1 179 ? -25.827 3.322 12.220 1.00 96.94 179 LEU A C 1
ATOM 1397 O O . LEU A 1 179 ? -24.768 3.462 11.614 1.00 96.94 179 LEU A O 1
ATOM 1401 N N . GLN A 1 180 ? -26.023 2.317 13.073 1.00 96.19 180 GLN A N 1
ATOM 1402 C CA . GLN A 1 180 ? -25.023 1.272 13.311 1.00 96.19 180 GLN A CA 1
ATOM 1403 C C . GLN A 1 180 ? -25.277 0.051 12.427 1.00 96.19 180 GLN A C 1
ATOM 1405 O O . GLN A 1 180 ? -26.425 -0.310 12.164 1.00 96.19 180 GLN A O 1
ATOM 1410 N N . TYR A 1 181 ? -24.197 -0.588 11.978 1.00 97.25 181 TYR A N 1
ATOM 1411 C CA . TYR A 1 181 ? -24.258 -1.862 11.265 1.00 97.25 181 TYR A CA 1
ATOM 1412 C C . TYR A 1 181 ? -24.277 -3.037 12.257 1.00 97.25 181 TYR A C 1
ATOM 1414 O O . TYR A 1 181 ? -23.782 -2.915 13.378 1.00 97.25 181 TYR A O 1
ATOM 1422 N N . PRO A 1 182 ? -24.835 -4.195 11.870 1.00 98.19 182 PRO A N 1
ATOM 1423 C CA . PRO A 1 182 ? -24.752 -5.401 12.681 1.00 98.19 182 PRO A CA 1
ATOM 1424 C C . PRO A 1 182 ? -23.341 -6.003 12.621 1.00 98.19 182 PRO A C 1
ATOM 1426 O O . PRO A 1 182 ? -22.903 -6.482 11.573 1.00 98.19 182 PRO A O 1
ATOM 1429 N N . GLU A 1 183 ? -22.660 -6.041 13.767 1.00 98.31 183 GLU A N 1
ATOM 1430 C CA . GLU A 1 183 ? -21.266 -6.502 13.888 1.00 98.31 183 GLU A CA 1
ATOM 1431 C C . GLU A 1 183 ? -21.042 -7.914 13.330 1.00 98.31 183 GLU A C 1
ATOM 1433 O O . GLU A 1 183 ? -20.065 -8.181 12.635 1.00 98.31 183 GLU A O 1
ATOM 1438 N N . VAL A 1 184 ? -22.003 -8.816 13.554 1.00 98.62 184 VAL A N 1
ATOM 1439 C CA . VAL A 1 184 ? -21.944 -10.195 13.048 1.00 98.62 184 VAL A CA 1
ATOM 1440 C C . VAL A 1 184 ? -21.846 -10.232 11.520 1.00 98.62 184 VAL A C 1
ATOM 1442 O O . VAL A 1 184 ? -21.066 -11.014 10.978 1.00 98.62 184 VAL A O 1
ATOM 1445 N N . LEU A 1 185 ? -22.589 -9.375 10.808 1.00 98.69 185 LEU A N 1
ATOM 1446 C CA . LEU A 1 185 ? -22.503 -9.321 9.345 1.00 98.69 185 LEU A CA 1
ATOM 1447 C C . LEU A 1 185 ? -21.197 -8.669 8.882 1.00 98.69 185 LEU A C 1
ATOM 1449 O O . LEU A 1 185 ? -20.651 -9.091 7.865 1.00 98.69 185 LEU A O 1
ATOM 1453 N N . GLY A 1 186 ? -20.670 -7.699 9.636 1.00 98.75 186 GLY A N 1
ATOM 1454 C CA . GLY A 1 186 ? -19.351 -7.110 9.386 1.00 98.75 186 GLY A CA 1
ATOM 1455 C C . GLY A 1 186 ? -18.227 -8.149 9.466 1.00 98.75 186 GLY A C 1
ATOM 1456 O O . GLY A 1 186 ? -17.401 -8.245 8.556 1.00 98.75 186 GLY A O 1
ATOM 1457 N N . HIS A 1 187 ? -18.262 -9.016 10.481 1.00 98.81 187 HIS A N 1
ATOM 1458 C CA . HIS A 1 187 ? -17.332 -10.139 10.624 1.00 98.81 187 HIS A CA 1
ATOM 1459 C C . HIS A 1 187 ? -17.468 -11.158 9.486 1.00 98.81 187 HIS A C 1
ATOM 1461 O O . HIS A 1 187 ? -16.459 -11.599 8.935 1.00 98.81 187 HIS A O 1
ATOM 1467 N N 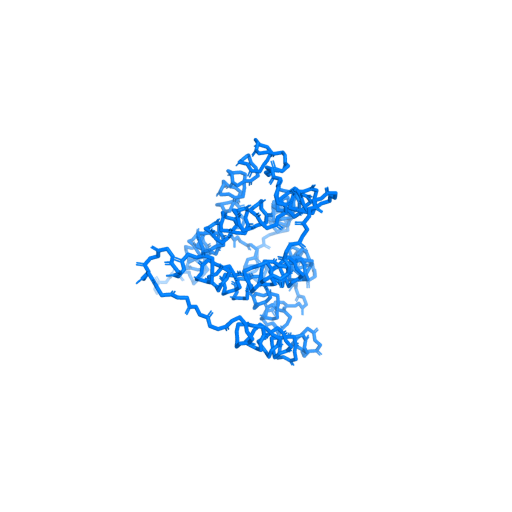. ILE A 1 188 ? -18.698 -11.537 9.118 1.00 98.88 188 ILE A N 1
ATOM 1468 C CA . ILE A 1 188 ? -18.939 -12.461 7.997 1.00 98.88 188 ILE A CA 1
ATOM 1469 C C . ILE A 1 188 ? -18.387 -11.867 6.700 1.00 98.88 188 ILE A C 1
ATOM 1471 O O . ILE A 1 188 ? -17.668 -12.554 5.974 1.00 98.88 188 ILE A O 1
ATOM 1475 N N . HIS A 1 189 ? -18.673 -10.591 6.432 1.00 98.81 189 HIS A N 1
ATOM 1476 C CA . HIS A 1 189 ? -18.150 -9.887 5.268 1.00 98.81 189 HIS A CA 1
ATOM 1477 C C . HIS A 1 189 ? -16.620 -9.915 5.243 1.00 98.81 189 HIS A C 1
ATOM 1479 O O . HIS A 1 189 ? -16.045 -10.313 4.231 1.00 98.81 189 HIS A O 1
ATOM 1485 N N . PHE A 1 190 ? -15.966 -9.576 6.359 1.00 98.81 190 PHE A N 1
ATOM 1486 C CA . PHE A 1 190 ? -14.511 -9.644 6.471 1.00 98.81 190 PHE A CA 1
ATOM 1487 C C . PHE A 1 190 ? -13.968 -11.037 6.130 1.00 98.81 190 PHE A C 1
ATOM 1489 O O . PHE A 1 190 ? -13.104 -11.152 5.263 1.00 98.81 190 PHE A O 1
ATOM 1496 N N . TRP A 1 191 ? -14.467 -12.098 6.772 1.00 98.75 191 TRP A N 1
ATOM 1497 C CA . TRP A 1 191 ? -13.898 -13.439 6.608 1.00 98.75 191 TRP A CA 1
ATOM 1498 C C . TRP A 1 191 ? -14.122 -14.014 5.214 1.00 98.75 191 TRP A C 1
ATOM 1500 O O . TRP A 1 191 ? -13.188 -14.562 4.626 1.00 98.75 191 TRP A O 1
ATOM 1510 N N . VAL A 1 192 ? -15.327 -13.855 4.661 1.00 98.75 192 VAL A N 1
ATOM 1511 C CA . VAL A 1 192 ? -15.627 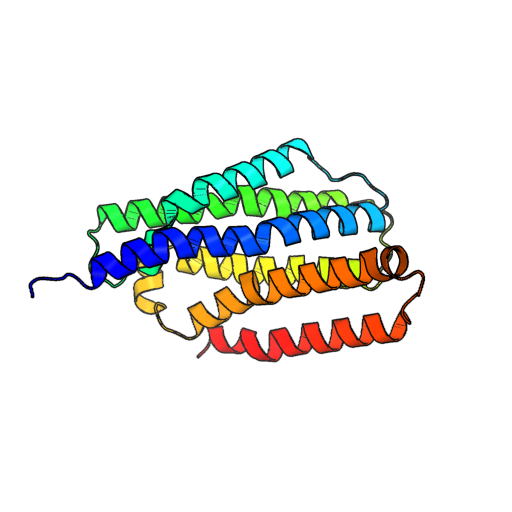-14.293 3.291 1.00 98.75 192 VAL A CA 1
ATOM 1512 C C . VAL A 1 192 ? -14.731 -13.556 2.298 1.00 98.75 192 VAL A C 1
ATOM 1514 O O . VAL A 1 192 ? -14.130 -14.189 1.431 1.00 98.75 192 VAL A O 1
ATOM 1517 N N . PHE A 1 193 ? -14.587 -12.237 2.455 1.00 98.56 193 PHE A N 1
ATOM 1518 C CA . PHE A 1 193 ? -13.760 -11.428 1.567 1.00 98.56 193 PHE A CA 1
ATOM 1519 C C . PHE A 1 193 ? -12.274 -11.784 1.690 1.00 98.56 193 PHE A C 1
ATOM 1521 O O . PHE A 1 193 ? -11.630 -12.079 0.688 1.00 98.56 193 PHE A O 1
ATOM 1528 N N . PHE A 1 194 ? -11.730 -11.846 2.908 1.00 98.62 194 PHE A N 1
ATOM 1529 C CA . PHE A 1 194 ? -10.322 -12.165 3.158 1.00 98.62 194 PHE A CA 1
ATOM 1530 C C . PHE A 1 194 ? -9.919 -13.544 2.623 1.00 98.62 194 PHE A C 1
ATOM 1532 O O . PHE A 1 194 ? -8.868 -13.682 1.990 1.00 98.62 194 PHE A O 1
ATOM 1539 N N . ILE A 1 195 ? -10.755 -14.563 2.833 1.00 98.75 195 ILE A N 1
ATOM 1540 C CA . ILE A 1 195 ? -10.503 -15.909 2.307 1.00 98.75 195 ILE A CA 1
ATOM 1541 C C . ILE A 1 195 ? -10.618 -15.908 0.780 1.00 98.75 195 ILE A C 1
ATOM 1543 O O . ILE A 1 195 ? -9.713 -16.400 0.106 1.00 98.75 195 ILE A O 1
ATOM 1547 N N . GLY A 1 196 ? -11.682 -15.319 0.225 1.00 98.50 196 GLY A N 1
ATOM 1548 C CA . GLY A 1 196 ? -11.905 -15.264 -1.222 1.00 98.50 196 GLY A CA 1
ATOM 1549 C C . GLY A 1 196 ? -10.769 -14.571 -1.976 1.00 98.50 196 GLY A C 1
ATOM 1550 O O . GLY A 1 196 ? -10.312 -15.068 -3.003 1.00 98.50 196 GLY A O 1
ATOM 1551 N N . VAL A 1 197 ? -10.248 -13.475 -1.424 1.00 98.19 197 VAL A N 1
ATOM 1552 C CA . VAL A 1 197 ? -9.093 -12.742 -1.956 1.00 98.19 197 VAL A CA 1
ATOM 1553 C C . VAL A 1 197 ? -7.857 -13.632 -2.055 1.00 98.19 197 VAL A C 1
ATOM 1555 O O . VAL A 1 197 ? -7.238 -13.701 -3.116 1.00 98.19 197 VAL A O 1
ATOM 1558 N N . ASN A 1 198 ? -7.523 -14.365 -0.990 1.00 98.38 198 ASN A N 1
ATOM 1559 C CA . ASN A 1 198 ? -6.369 -15.262 -1.015 1.00 98.38 198 ASN A CA 1
ATOM 1560 C C . ASN A 1 198 ? -6.580 -16.437 -1.974 1.00 98.38 198 ASN A C 1
ATOM 1562 O O . ASN A 1 198 ? -5.688 -16.747 -2.755 1.00 98.38 198 ASN A O 1
ATOM 1566 N N . LEU A 1 199 ? -7.762 -17.057 -1.977 1.00 98.38 199 LEU A N 1
ATOM 1567 C CA . LEU A 1 199 ? -8.061 -18.155 -2.902 1.00 98.38 199 LEU A CA 1
ATOM 1568 C C . LEU A 1 199 ? -8.028 -17.717 -4.374 1.00 98.38 199 LEU A C 1
ATOM 1570 O O . LEU A 1 199 ? -7.743 -18.539 -5.238 1.00 98.38 199 LEU A O 1
ATOM 1574 N N . THR A 1 200 ? -8.289 -16.439 -4.657 1.00 98.19 200 THR A N 1
ATOM 1575 C CA . THR A 1 200 ? -8.297 -15.898 -6.023 1.00 98.19 200 THR A CA 1
ATOM 1576 C C . THR A 1 200 ? -6.905 -15.478 -6.488 1.00 98.19 200 THR A C 1
ATOM 1578 O O . THR A 1 200 ? -6.472 -15.876 -7.567 1.00 98.19 200 THR A O 1
ATOM 1581 N N . PHE A 1 201 ? -6.192 -14.670 -5.699 1.00 98.31 201 PHE A N 1
ATOM 1582 C CA . PHE A 1 201 ? -4.956 -14.025 -6.158 1.00 98.31 201 PHE A CA 1
ATOM 1583 C C . PHE A 1 201 ? -3.684 -14.755 -5.730 1.00 98.31 201 PHE A C 1
ATOM 1585 O O . PHE A 1 201 ? -2.652 -14.584 -6.374 1.00 98.31 201 PHE A O 1
ATOM 1592 N N . PHE A 1 202 ? -3.716 -15.580 -4.678 1.00 98.31 202 PHE A N 1
ATOM 1593 C CA . PHE A 1 202 ? -2.532 -16.347 -4.285 1.00 98.31 202 PHE A CA 1
ATOM 1594 C C . PHE A 1 202 ? -2.080 -17.308 -5.395 1.00 98.31 202 PHE A C 1
ATOM 1596 O O . PHE A 1 202 ? -0.892 -17.273 -5.725 1.00 98.31 202 PHE A O 1
ATOM 1603 N N . PRO A 1 203 ? -2.982 -18.085 -6.043 1.00 98.56 203 PRO A N 1
ATOM 1604 C CA . PRO A 1 203 ? -2.594 -19.005 -7.109 1.00 98.56 203 PRO A CA 1
ATOM 1605 C C . PRO A 1 203 ? -1.903 -18.339 -8.303 1.00 98.56 203 PRO A C 1
ATOM 1607 O O . PRO A 1 203 ? -1.087 -18.982 -8.951 1.00 98.56 203 PRO A O 1
ATOM 1610 N N . MET A 1 204 ? -2.174 -17.053 -8.565 1.00 98.50 204 MET A N 1
ATOM 1611 C CA . MET A 1 204 ? -1.571 -16.312 -9.681 1.00 98.50 204 MET A CA 1
ATOM 1612 C C . MET A 1 204 ? -0.040 -16.239 -9.608 1.00 98.50 204 MET A C 1
ATOM 1614 O O . MET A 1 204 ? 0.603 -16.103 -10.637 1.00 98.50 204 MET A O 1
ATOM 1618 N N . HIS A 1 205 ? 0.567 -16.376 -8.426 1.00 98.31 205 HIS A N 1
ATOM 1619 C CA . HIS A 1 205 ? 2.031 -16.404 -8.302 1.00 98.31 205 HIS A CA 1
ATOM 1620 C C . HIS A 1 205 ? 2.662 -17.707 -8.825 1.00 98.31 205 HIS A C 1
ATOM 1622 O O . HIS A 1 205 ? 3.882 -17.767 -8.965 1.00 98.31 205 HIS A O 1
ATOM 1628 N N . PHE A 1 206 ? 1.855 -18.743 -9.078 1.00 97.94 206 PHE A N 1
ATOM 1629 C CA . PHE A 1 206 ? 2.299 -20.045 -9.585 1.00 97.94 206 PHE A CA 1
ATOM 1630 C C . PHE A 1 206 ? 1.899 -20.305 -11.046 1.00 97.94 206 PHE A C 1
ATOM 1632 O O . PHE A 1 206 ? 2.289 -21.342 -11.582 1.00 97.94 206 PHE A O 1
ATOM 1639 N N . LEU A 1 207 ? 1.094 -19.421 -11.648 1.00 95.38 207 LEU A N 1
ATOM 1640 C CA . LEU A 1 207 ? 0.643 -19.497 -13.043 1.00 95.38 207 LEU A CA 1
ATOM 1641 C C . LEU A 1 207 ? 1.613 -18.751 -13.963 1.00 95.38 207 LEU A C 1
ATOM 1643 O O . LEU A 1 207 ? 1.885 -19.290 -15.056 1.00 95.38 207 LEU A O 1
#

Nearest PDB structures (foldseek):
  3hb3-assembly1_A  TM=9.962E-01  e=2.262E-19  Paracoccus denitrificans
  3fye-assembly1_A  TM=9.975E-01  e=4.746E-19  Cereibacter sphaeroides
  3ehb-assembly1_A  TM=9.966E-01  e=1.905E-18  Paracoccus denitrificans
  2yev-assembly2_A  TM=9.880E-01  e=9.146E-15  Thermus thermophilus HB8
  8bqs-assembly1_Da  TM=9.773E-01  e=4.218E-14  Tetrahymena thermophila SB210